Protein AF-A0A1Y4C333-F1 (afdb_monomer)

Foldseek 3Di:
DDDDPDDPPVVVVVVVVVVVVVVVVCVVVCLCQLFLLVLQLLLVVLLCVLLVHDAPPHSVVSSVVSVVLRCVLCVVLVVQLCVFQVVCVVVVVDDPVVSVVSNVQSSLVLLVLQFDLVLLCVLCVVVVHDRDPDPVVSSPDDCVRSRRRSSVSSVVNSVVSSVVSNVVSVVLLVVQVVVCVVVVNPPDRSSVVSSVVSVVVCVVVVVVVVVSVVSSVSSD

pLDDT: mean 90.41, std 11.54, range [36.75, 97.81]

Secondary structure (DSSP, 8-state):
------TTTHHHHHHHHHHHHHHHHHHHHHHHHHSTHHHHHHHHHHHHHHTT-SSSS-HHHHHHHHHHHHHHHHHHHHHHHIIIIIHHHHTTSS-HHHHHHHHHHHHHHHHHHTS-HHHHHHHHHHTTPPPPSSHHHHHHS-HHHHHHHHHHHHHHHHHHHHHHHHHHHHHHHHHHHHHHHHTT-TTS-HHHHHHHHHHHHHHHTTHHHHHHHHHHHTT-

Structure (mmCIF, N/CA/C/O backbone):
data_AF-A0A1Y4C333-F1
#
_entry.id   AF-A0A1Y4C333-F1
#
loop_
_atom_site.group_PDB
_atom_site.id
_atom_site.type_symbol
_atom_site.label_atom_id
_atom_site.label_alt_id
_atom_site.label_comp_id
_atom_site.label_asym_id
_atom_site.label_entity_id
_atom_site.label_seq_id
_atom_site.pdbx_PDB_ins_code
_atom_site.Cartn_x
_atom_site.Cartn_y
_atom_site.Cartn_z
_atom_site.occupancy
_atom_site.B_iso_or_equiv
_atom_site.auth_seq_id
_atom_site.auth_comp_id
_atom_site.auth_asym_id
_atom_site.auth_atom_id
_atom_site.pdbx_PDB_model_num
ATOM 1 N N . MET A 1 1 ? -59.536 -2.301 6.026 1.00 41.16 1 MET A N 1
ATOM 2 C CA . MET A 1 1 ? -58.878 -3.499 5.491 1.00 41.16 1 MET A CA 1
ATOM 3 C C . MET A 1 1 ? -57.379 -3.320 5.481 1.00 41.16 1 MET A C 1
ATOM 5 O O . MET A 1 1 ? -56.803 -2.952 4.475 1.00 41.16 1 MET A O 1
ATOM 9 N N . ASP A 1 2 ? -56.655 -3.530 6.556 1.00 39.84 2 ASP A N 1
ATOM 10 C CA . ASP A 1 2 ? -56.914 -3.598 7.993 1.00 39.84 2 ASP A CA 1
ATOM 11 C C . ASP A 1 2 ? -55.484 -3.550 8.537 1.00 39.84 2 ASP A C 1
ATOM 13 O O . ASP A 1 2 ? -54.606 -4.258 8.062 1.00 39.84 2 ASP A O 1
ATOM 17 N N . ALA A 1 3 ? -55.155 -2.464 9.220 1.00 41.12 3 ALA A N 1
ATOM 18 C CA . ALA A 1 3 ? -55.141 -2.446 10.672 1.00 41.12 3 ALA A CA 1
ATOM 19 C C . ALA A 1 3 ? -53.829 -3.026 11.221 1.00 41.12 3 ALA A C 1
ATOM 21 O O . ALA A 1 3 ? -53.554 -4.213 11.122 1.00 41.12 3 ALA A O 1
ATOM 22 N N . LEU A 1 4 ? -53.088 -2.149 11.901 1.00 43.66 4 LEU A N 1
ATOM 23 C CA . LEU A 1 4 ? -52.385 -2.504 13.131 1.00 43.66 4 LEU A CA 1
ATOM 24 C C . LEU A 1 4 ? -51.290 -3.577 13.003 1.00 43.66 4 LEU A C 1
ATOM 26 O O . LEU A 1 4 ? -51.325 -4.575 13.716 1.00 43.66 4 LEU A O 1
ATOM 30 N N . ILE A 1 5 ? -50.235 -3.307 12.230 1.00 49.34 5 ILE A N 1
ATOM 31 C CA . ILE A 1 5 ? -48.915 -3.868 12.562 1.00 49.34 5 ILE A CA 1
ATOM 32 C C . ILE A 1 5 ? -48.147 -2.818 13.369 1.00 49.34 5 ILE A C 1
ATOM 34 O O . ILE A 1 5 ? -47.397 -1.990 12.877 1.00 49.34 5 ILE A O 1
ATOM 38 N N . ASN A 1 6 ? -48.506 -2.810 14.650 1.00 36.75 6 ASN A N 1
ATOM 39 C CA . ASN A 1 6 ? -47.632 -2.630 15.801 1.00 36.75 6 ASN A CA 1
ATOM 40 C C . ASN A 1 6 ? -46.546 -1.532 15.744 1.00 36.75 6 ASN A C 1
ATOM 42 O O . ASN A 1 6 ? -45.361 -1.758 15.489 1.00 36.75 6 ASN A O 1
ATOM 46 N N . VAL A 1 7 ? -46.982 -0.341 16.145 1.00 46.28 7 VAL A N 1
ATOM 47 C CA . VAL A 1 7 ? -46.183 0.771 16.667 1.00 46.28 7 VAL A CA 1
ATOM 48 C C . VAL A 1 7 ? -45.236 0.265 17.773 1.00 46.28 7 VAL A C 1
ATOM 50 O O . VAL A 1 7 ? -45.689 0.017 18.884 1.00 46.28 7 VAL A O 1
ATOM 53 N N . ASN A 1 8 ? -43.946 0.096 17.432 1.00 44.44 8 ASN A N 1
ATOM 54 C CA . ASN A 1 8 ? -42.726 0.001 18.276 1.00 44.44 8 ASN A CA 1
ATOM 55 C C . ASN A 1 8 ? -41.736 -1.121 17.886 1.00 44.44 8 ASN A C 1
ATOM 57 O O . ASN A 1 8 ? -40.614 -1.111 18.385 1.00 44.44 8 ASN A O 1
ATOM 61 N N . GLY A 1 9 ? -42.086 -2.040 16.974 1.00 51.00 9 GLY A N 1
ATOM 62 C CA . GLY A 1 9 ? -41.196 -3.145 16.553 1.00 51.00 9 GLY A CA 1
ATOM 63 C C . GLY A 1 9 ? -40.468 -2.958 15.209 1.00 51.00 9 GLY A C 1
ATOM 64 O O . GLY A 1 9 ? -39.360 -3.458 15.037 1.00 51.00 9 GLY A 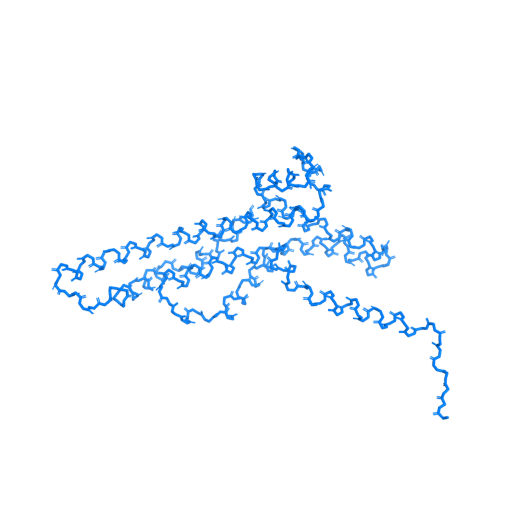O 1
ATOM 65 N N . GLU A 1 10 ? -41.050 -2.214 14.260 1.00 52.84 10 GLU A N 1
ATOM 66 C CA . GLU A 1 10 ? -40.547 -2.122 12.870 1.00 52.84 10 GLU A CA 1
ATOM 67 C C . GLU A 1 10 ? -39.522 -0.997 12.633 1.00 52.84 10 GLU A C 1
ATOM 69 O O . GLU A 1 10 ? -38.657 -1.100 11.757 1.00 52.84 10 GLU A O 1
ATOM 74 N N . ASN A 1 11 ? -39.555 0.068 13.443 1.00 55.22 11 ASN A N 1
ATOM 75 C CA . ASN A 1 11 ? -38.590 1.167 13.323 1.00 55.22 11 ASN A CA 1
ATOM 76 C C . ASN A 1 11 ? -37.166 0.713 13.668 1.00 55.22 11 ASN A C 1
ATOM 78 O O . ASN A 1 11 ? -36.219 1.162 13.031 1.00 55.22 11 ASN A O 1
ATOM 82 N N . VAL A 1 12 ? -37.014 -0.211 14.624 1.00 57.62 12 VAL A N 1
ATOM 83 C CA . VAL A 1 12 ? -35.706 -0.756 15.025 1.00 57.62 12 VAL A CA 1
ATOM 84 C C . VAL A 1 12 ? -35.102 -1.591 13.894 1.00 57.62 12 VAL A C 1
ATOM 86 O O . VAL A 1 12 ? -33.936 -1.401 13.559 1.00 57.62 12 VAL A O 1
ATOM 89 N N . GLN A 1 13 ? -35.902 -2.435 13.233 1.00 72.50 13 GLN A N 1
ATOM 90 C CA . GLN A 1 13 ? -35.437 -3.231 12.091 1.00 72.50 13 GLN A CA 1
ATOM 91 C C . GLN A 1 13 ? -35.080 -2.357 10.885 1.00 72.50 13 GLN A C 1
ATOM 93 O O . GLN A 1 13 ? -34.048 -2.578 10.255 1.00 72.50 13 GLN A O 1
ATOM 98 N N . THR A 1 14 ? -35.871 -1.320 10.592 1.00 80.69 14 THR A N 1
ATOM 99 C CA . THR A 1 14 ? -35.563 -0.393 9.489 1.00 80.69 14 THR A CA 1
ATOM 100 C C . THR A 1 14 ? -34.276 0.391 9.762 1.00 80.69 14 THR A C 1
ATOM 102 O O . THR A 1 14 ? -33.424 0.499 8.880 1.00 80.69 14 THR A O 1
ATOM 105 N N . LEU A 1 15 ? -34.083 0.884 10.993 1.00 80.25 15 LEU A N 1
ATOM 106 C CA . LEU A 1 15 ? -32.857 1.586 11.390 1.00 80.25 15 LEU A CA 1
ATOM 107 C C . LEU A 1 15 ? -31.630 0.662 11.336 1.00 80.25 15 LEU A C 1
ATOM 109 O O . LEU A 1 15 ? -30.565 1.073 10.883 1.00 80.25 15 LEU A O 1
ATOM 113 N N . GLN A 1 16 ? -31.790 -0.597 11.749 1.00 78.31 16 GLN A N 1
ATOM 114 C CA . GLN A 1 16 ? -30.733 -1.606 11.721 1.00 78.31 16 GLN A CA 1
ATOM 115 C C . GLN A 1 16 ? -30.339 -1.979 10.284 1.00 78.31 16 GLN A C 1
ATOM 117 O O . GLN A 1 16 ? -29.150 -2.061 9.980 1.00 78.31 16 GLN A O 1
ATOM 122 N N . ILE A 1 17 ? -31.306 -2.126 9.372 1.00 84.62 17 ILE A N 1
ATOM 123 C CA . ILE A 1 17 ? -31.038 -2.354 7.943 1.00 84.62 17 ILE A CA 1
ATOM 124 C C . ILE A 1 17 ? -30.329 -1.141 7.326 1.00 84.62 17 ILE A C 1
ATOM 126 O O . ILE A 1 17 ? -29.354 -1.310 6.590 1.00 84.62 17 ILE A O 1
ATOM 130 N N . LEU A 1 18 ? -30.759 0.084 7.648 1.00 88.44 18 LEU A N 1
ATOM 131 C CA . LEU A 1 18 ? -30.082 1.307 7.201 1.00 88.44 18 LEU A CA 1
ATOM 132 C C . LEU A 1 18 ? -28.644 1.388 7.728 1.00 88.44 18 LEU A C 1
ATOM 134 O O . LEU A 1 18 ? -27.733 1.767 6.992 1.00 88.44 18 LEU A O 1
ATOM 138 N N . PHE A 1 19 ? -28.416 0.982 8.975 1.00 84.81 19 PHE A N 1
ATOM 139 C CA . PHE A 1 19 ? -27.083 0.943 9.565 1.00 84.81 19 PHE A CA 1
ATOM 140 C C . PHE A 1 19 ? -26.178 -0.088 8.872 1.00 84.81 19 PHE A C 1
ATOM 142 O O . PHE A 1 19 ? -25.071 0.251 8.455 1.00 84.81 19 PHE A O 1
ATOM 149 N N . VAL A 1 20 ? -26.659 -1.321 8.675 1.00 86.12 20 VAL A N 1
ATOM 150 C CA . VAL A 1 20 ? -25.904 -2.393 8.000 1.00 86.12 20 VAL A CA 1
ATOM 151 C C . VAL A 1 20 ? -25.598 -2.032 6.550 1.00 86.12 20 VAL A C 1
ATOM 153 O O . VAL A 1 20 ? -24.468 -2.212 6.099 1.00 86.12 20 VAL A O 1
ATOM 156 N N . THR A 1 21 ? -26.576 -1.491 5.821 1.00 89.06 21 THR A N 1
ATOM 157 C CA . THR A 1 21 ? -26.363 -1.054 4.435 1.00 89.06 21 THR A CA 1
ATOM 158 C C . THR A 1 21 ? -25.337 0.067 4.369 1.00 89.06 21 THR A C 1
ATOM 160 O O . THR A 1 21 ? -24.404 -0.049 3.587 1.00 89.06 21 THR A O 1
ATOM 163 N N . THR A 1 22 ? -25.428 1.078 5.240 1.00 90.12 22 THR A N 1
ATOM 164 C CA . THR A 1 22 ? -24.434 2.163 5.326 1.00 90.12 22 THR A CA 1
ATOM 165 C C . THR A 1 22 ? -23.030 1.629 5.609 1.00 90.12 22 THR A C 1
ATOM 167 O O . THR A 1 22 ? -22.068 2.038 4.956 1.00 90.12 22 THR A O 1
ATOM 170 N N . LEU A 1 23 ? -22.899 0.690 6.550 1.00 87.25 23 LEU A N 1
ATOM 171 C CA . LEU A 1 23 ? -21.615 0.075 6.878 1.00 87.25 23 LEU A CA 1
ATOM 172 C C . LEU A 1 23 ? -21.044 -0.705 5.685 1.00 87.25 23 LEU A C 1
ATOM 174 O O . LEU A 1 23 ? -19.853 -0.600 5.394 1.00 87.25 23 LEU A O 1
ATOM 178 N N . LEU A 1 24 ? -21.898 -1.423 4.950 1.00 90.25 24 LEU A N 1
ATOM 179 C CA . LEU A 1 24 ? -21.513 -2.151 3.743 1.00 90.25 24 LEU A CA 1
ATOM 180 C C . LEU A 1 24 ? -21.033 -1.205 2.630 1.00 90.25 24 LEU A C 1
ATOM 182 O O . LEU A 1 24 ? -20.057 -1.520 1.951 1.00 90.25 24 LEU A O 1
ATOM 186 N N . THR A 1 25 ? -21.651 -0.029 2.467 1.00 93.00 25 THR A N 1
ATOM 187 C CA . THR A 1 25 ? -21.206 0.979 1.487 1.00 93.00 25 THR A CA 1
ATOM 188 C C . THR A 1 25 ? -19.870 1.622 1.860 1.00 93.00 25 THR A C 1
ATOM 190 O O . THR A 1 25 ? -19.120 2.023 0.971 1.00 93.00 25 THR A O 1
ATOM 193 N N . LEU A 1 26 ? -19.559 1.730 3.156 1.00 92.12 26 LEU A N 1
ATOM 194 C CA . LEU A 1 26 ? -18.287 2.271 3.653 1.00 92.12 26 LEU A CA 1
ATOM 195 C C . LEU A 1 26 ? -17.163 1.228 3.691 1.00 92.12 26 LEU A C 1
ATOM 197 O O . LEU A 1 26 ? -15.988 1.587 3.729 1.00 92.12 26 LEU A O 1
ATOM 201 N N . LEU A 1 27 ? -17.484 -0.064 3.649 1.00 91.81 27 LEU A N 1
ATOM 202 C CA . LEU A 1 27 ? -16.494 -1.136 3.738 1.00 91.81 27 LEU A CA 1
ATOM 203 C C . LEU A 1 27 ? -15.380 -1.038 2.680 1.00 91.81 27 LEU A C 1
ATOM 205 O O . LEU A 1 27 ? -14.212 -1.134 3.063 1.00 91.81 27 LEU A O 1
ATOM 209 N N . PRO A 1 28 ? -15.660 -0.777 1.387 1.00 92.88 28 PRO A N 1
ATOM 210 C CA . PRO A 1 28 ? -14.604 -0.640 0.387 1.00 92.88 28 PRO A CA 1
ATOM 211 C C . PRO A 1 28 ? -13.620 0.490 0.704 1.00 92.88 28 PRO A C 1
ATOM 213 O O . PRO A 1 28 ? -12.419 0.327 0.499 1.00 92.88 28 PRO A O 1
ATOM 216 N N . SER A 1 29 ? -14.096 1.622 1.234 1.00 93.94 29 SER A N 1
ATOM 217 C CA . SER A 1 29 ? -13.208 2.734 1.586 1.00 93.94 29 SER A CA 1
ATOM 218 C C . SER A 1 29 ? -12.363 2.410 2.816 1.00 93.94 29 SER A C 1
ATOM 220 O O . SER A 1 29 ? -11.179 2.737 2.830 1.00 93.94 29 SER A O 1
ATOM 222 N N . MET A 1 30 ? -12.919 1.697 3.801 1.00 93.50 30 MET A N 1
ATOM 223 C CA . MET A 1 30 ? -12.153 1.200 4.948 1.00 93.50 30 MET A CA 1
ATOM 224 C C . MET A 1 30 ? -11.054 0.230 4.510 1.00 93.50 30 MET A C 1
ATOM 226 O O . MET A 1 30 ? -9.914 0.384 4.936 1.00 93.50 30 MET A O 1
ATOM 230 N N . VAL A 1 31 ? -11.348 -0.706 3.599 1.00 94.88 31 VAL A N 1
ATOM 231 C CA . VAL A 1 31 ? -10.328 -1.614 3.048 1.00 94.88 31 VAL A CA 1
ATOM 232 C C . VAL A 1 31 ? -9.210 -0.824 2.372 1.00 94.88 31 VAL A C 1
ATOM 234 O O . VAL A 1 31 ? -8.039 -1.087 2.621 1.00 94.88 31 VAL A O 1
ATOM 237 N N . VAL A 1 32 ? -9.539 0.181 1.560 1.00 95.69 32 VAL A N 1
ATOM 238 C CA . VAL A 1 32 ? -8.520 0.991 0.878 1.00 95.69 32 VAL A CA 1
ATOM 239 C C . VAL A 1 32 ? -7.673 1.792 1.875 1.00 95.69 32 VAL A C 1
ATOM 241 O O . VAL A 1 32 ? -6.450 1.826 1.745 1.00 95.69 32 VAL A O 1
ATOM 244 N N . MET A 1 33 ? -8.300 2.421 2.870 1.00 95.50 33 MET A N 1
ATOM 245 C CA . MET A 1 33 ? -7.654 3.433 3.716 1.00 95.50 33 MET A CA 1
ATOM 246 C C . MET A 1 33 ? -7.039 2.884 5.009 1.00 95.50 33 MET A C 1
ATOM 248 O O . MET A 1 33 ? -6.168 3.531 5.576 1.00 95.50 33 MET A O 1
ATOM 252 N N . MET A 1 34 ? -7.492 1.730 5.500 1.00 96.00 34 MET A N 1
ATOM 253 C CA . MET A 1 34 ? -7.102 1.185 6.811 1.00 96.00 34 MET A CA 1
ATOM 254 C C . MET A 1 34 ? -6.336 -0.140 6.706 1.00 96.00 34 MET A C 1
ATOM 256 O O . MET A 1 34 ? -6.137 -0.817 7.710 1.00 96.00 34 MET A O 1
ATOM 260 N N . THR A 1 35 ? -5.932 -0.550 5.500 1.00 96.62 35 THR A N 1
ATOM 261 C CA . THR A 1 35 ? -5.225 -1.822 5.277 1.00 96.62 35 THR A CA 1
ATOM 262 C C . THR A 1 35 ? -4.063 -1.665 4.291 1.00 96.62 35 THR A C 1
ATOM 264 O O . THR A 1 35 ? -3.846 -0.598 3.715 1.00 96.62 35 THR A O 1
ATOM 267 N N . SER A 1 36 ? -3.337 -2.757 4.041 1.00 96.31 36 SER A N 1
ATOM 268 C CA . SER A 1 36 ? -2.240 -2.839 3.065 1.00 96.31 36 SER A CA 1
ATOM 269 C C . SER A 1 36 ? -2.651 -2.657 1.594 1.00 96.31 36 SER A C 1
ATOM 271 O O . SER A 1 36 ? -1.780 -2.533 0.728 1.00 96.31 36 SER A O 1
ATOM 273 N N . PHE A 1 37 ? -3.955 -2.622 1.286 1.00 97.75 37 PHE A N 1
ATOM 274 C CA . PHE A 1 37 ? -4.475 -2.567 -0.086 1.00 97.75 37 PHE A CA 1
ATOM 275 C C . PHE A 1 37 ? -3.872 -1.434 -0.924 1.00 97.75 37 PHE A C 1
ATOM 277 O O . PHE A 1 37 ? -3.465 -1.658 -2.068 1.00 97.75 37 PHE A O 1
ATOM 284 N N . THR A 1 38 ? -3.774 -0.230 -0.348 1.00 96.69 38 THR A N 1
ATOM 285 C CA . THR A 1 38 ? -3.252 0.957 -1.044 1.00 96.69 38 THR A CA 1
ATOM 286 C C . THR A 1 38 ? -1.829 0.740 -1.557 1.00 96.69 38 THR A C 1
ATOM 288 O O . THR A 1 38 ? -1.538 1.073 -2.709 1.00 96.69 38 THR A O 1
ATOM 291 N N . ARG A 1 39 ? -0.953 0.114 -0.759 1.00 96.81 39 ARG A N 1
ATOM 292 C CA . ARG A 1 39 ? 0.428 -0.168 -1.174 1.00 96.81 39 ARG A CA 1
ATOM 293 C C . ARG A 1 39 ? 0.461 -1.096 -2.383 1.00 96.81 39 ARG A C 1
ATOM 295 O O . ARG A 1 39 ? 1.147 -0.808 -3.362 1.00 96.81 39 ARG A O 1
ATOM 302 N N . TYR A 1 40 ? -0.323 -2.171 -2.343 1.00 97.50 40 TYR A N 1
ATOM 303 C CA . TYR A 1 40 ? -0.352 -3.181 -3.400 1.00 97.50 40 TYR A CA 1
ATOM 304 C C . TYR A 1 40 ? -0.870 -2.633 -4.724 1.00 97.50 40 TYR A C 1
ATOM 306 O O . TYR A 1 40 ? -0.177 -2.735 -5.740 1.00 97.50 40 TYR A O 1
ATOM 314 N N . ILE A 1 41 ? -2.047 -2.003 -4.726 1.00 97.19 41 ILE A N 1
ATOM 315 C CA . ILE A 1 41 ? -2.659 -1.542 -5.977 1.00 97.19 41 ILE A CA 1
ATOM 316 C C . ILE A 1 41 ? -1.819 -0.459 -6.667 1.00 97.19 41 ILE A C 1
ATOM 318 O O . ILE A 1 41 ? -1.708 -0.445 -7.899 1.00 97.19 41 ILE A O 1
ATOM 322 N N . ILE A 1 42 ? -1.171 0.414 -5.889 1.00 96.50 42 ILE A N 1
ATOM 323 C CA . ILE A 1 42 ? -0.296 1.459 -6.423 1.00 96.50 42 ILE A CA 1
ATOM 324 C C . ILE A 1 42 ? 0.988 0.846 -6.981 1.00 96.50 42 ILE A C 1
ATOM 326 O O . ILE A 1 42 ? 1.339 1.138 -8.124 1.00 96.50 42 ILE A O 1
ATOM 330 N N . SER A 1 43 ? 1.658 -0.053 -6.250 1.00 96.75 43 SER A N 1
ATOM 331 C CA . SER A 1 43 ? 2.859 -0.731 -6.760 1.00 96.75 43 SER A CA 1
ATOM 332 C C . SER A 1 43 ? 2.580 -1.522 -8.046 1.00 96.75 43 SER A C 1
ATOM 334 O O . SER A 1 43 ? 3.371 -1.457 -8.989 1.00 96.75 43 SER A O 1
ATOM 336 N N . PHE A 1 44 ? 1.431 -2.198 -8.145 1.00 96.25 44 PHE A N 1
ATOM 337 C CA . PHE A 1 44 ? 1.011 -2.886 -9.375 1.00 96.25 44 PHE A CA 1
ATOM 338 C C . PHE A 1 44 ? 0.751 -1.924 -10.532 1.00 96.25 44 PHE A C 1
ATOM 340 O O . PHE A 1 44 ? 1.122 -2.204 -11.675 1.00 96.25 44 PHE A O 1
ATOM 347 N N . SER A 1 45 ? 0.150 -0.771 -10.241 1.00 95.06 45 SER A N 1
ATOM 348 C CA . SER A 1 45 ? -0.101 0.270 -11.239 1.00 95.06 45 SER A CA 1
ATOM 349 C C . SER A 1 45 ? 1.202 0.869 -11.776 1.00 95.06 45 SER A C 1
ATOM 351 O O . SER A 1 45 ? 1.326 1.058 -12.992 1.00 95.06 45 SER A O 1
ATOM 353 N N . PHE A 1 46 ? 2.193 1.097 -10.905 1.00 95.19 46 PHE A N 1
ATOM 354 C CA . PHE A 1 46 ? 3.540 1.504 -11.310 1.00 95.19 46 PHE A CA 1
ATOM 355 C C . PHE A 1 46 ? 4.204 0.441 -12.182 1.00 95.19 46 PHE A C 1
ATOM 357 O O . PHE A 1 46 ? 4.683 0.775 -13.261 1.00 95.19 46 PHE A O 1
ATOM 364 N N . LEU A 1 47 ? 4.174 -0.834 -11.779 1.00 95.12 47 LEU A N 1
ATOM 365 C CA . LEU A 1 47 ? 4.756 -1.923 -12.567 1.00 95.12 47 LEU A CA 1
ATOM 366 C C . LEU A 1 47 ? 4.154 -1.998 -13.981 1.00 95.12 47 LEU A C 1
ATOM 368 O O . LEU A 1 47 ? 4.893 -2.041 -14.965 1.00 95.12 47 LEU A O 1
ATOM 372 N N . ARG A 1 48 ? 2.817 -1.975 -14.095 1.00 94.31 48 ARG A N 1
ATOM 373 C CA . ARG A 1 48 ? 2.119 -2.002 -15.393 1.00 94.31 48 ARG A CA 1
ATOM 374 C C . ARG A 1 48 ? 2.569 -0.849 -16.293 1.00 94.31 48 ARG A C 1
ATOM 376 O O . ARG A 1 48 ? 2.854 -1.059 -17.471 1.00 94.31 48 ARG A O 1
ATOM 383 N N . SER A 1 49 ? 2.667 0.347 -15.715 1.00 92.81 49 SER A N 1
ATOM 384 C CA . SER A 1 49 ? 3.086 1.557 -16.428 1.00 92.81 49 SER A CA 1
ATOM 385 C C . SER A 1 49 ? 4.562 1.494 -16.841 1.00 92.81 49 SER A C 1
ATOM 387 O O . SER A 1 49 ? 4.898 1.851 -17.968 1.00 92.81 49 SER A O 1
ATOM 389 N N . ALA A 1 50 ? 5.438 0.966 -15.981 1.00 92.31 50 ALA A N 1
ATOM 390 C CA . ALA A 1 50 ? 6.873 0.841 -16.239 1.00 92.31 50 ALA A CA 1
ATOM 391 C C . ALA A 1 50 ? 7.189 -0.123 -17.396 1.00 92.31 50 ALA A C 1
ATOM 393 O O . ALA A 1 50 ? 8.057 0.149 -18.236 1.00 92.31 50 ALA A O 1
ATOM 394 N N . MET A 1 51 ? 6.431 -1.222 -17.480 1.00 91.81 51 MET A N 1
ATOM 395 C CA . MET A 1 51 ? 6.517 -2.182 -18.585 1.00 91.81 51 MET A CA 1
ATOM 396 C C . MET A 1 51 ? 6.005 -1.611 -19.918 1.00 91.81 51 MET A C 1
ATOM 398 O O . MET A 1 51 ? 6.256 -2.207 -20.960 1.00 91.81 51 MET A O 1
ATOM 402 N N . GLY A 1 52 ? 5.326 -0.456 -19.913 1.00 88.62 52 GLY A N 1
ATOM 403 C CA . GLY A 1 52 ? 4.754 0.165 -21.113 1.00 88.62 52 GLY A CA 1
ATOM 404 C C . GLY A 1 52 ? 3.433 -0.462 -21.566 1.00 88.62 52 GLY A C 1
ATOM 405 O O . GLY A 1 52 ? 2.994 -0.231 -22.691 1.00 88.62 52 GLY A O 1
ATOM 406 N N . LEU A 1 53 ? 2.784 -1.252 -20.707 1.00 88.12 53 LEU A N 1
ATOM 407 C CA . LEU A 1 53 ? 1.566 -1.969 -21.062 1.00 88.12 53 LEU A CA 1
ATOM 408 C C . LEU A 1 53 ? 0.334 -1.067 -20.920 1.00 88.12 53 LEU A C 1
ATOM 410 O O . LEU A 1 53 ? 0.069 -0.517 -19.855 1.00 88.12 53 LEU A O 1
ATOM 414 N N . GLN A 1 54 ? -0.459 -0.950 -21.988 1.00 81.69 54 GLN A N 1
ATOM 415 C CA . GLN A 1 54 ? -1.622 -0.051 -22.004 1.00 81.69 54 GLN A CA 1
ATOM 416 C C . GLN A 1 54 ? -2.871 -0.654 -21.343 1.00 81.69 54 GLN A C 1
ATOM 418 O O . GLN A 1 54 ? -3.615 0.053 -20.667 1.00 81.69 54 GLN A O 1
ATOM 423 N N . GLN A 1 55 ? -3.118 -1.956 -21.522 1.00 82.81 55 GLN A N 1
ATOM 424 C CA . GLN A 1 55 ? -4.352 -2.604 -21.043 1.00 82.81 55 GLN A CA 1
ATOM 425 C C . GLN A 1 55 ? -4.129 -3.909 -20.275 1.00 82.81 55 GLN A C 1
ATOM 427 O O . GLN A 1 55 ? -4.993 -4.301 -19.495 1.00 82.81 55 GLN A O 1
ATOM 432 N N . ASN A 1 56 ? -2.975 -4.556 -20.442 1.00 88.44 56 ASN A N 1
ATOM 433 C CA . ASN A 1 56 ? -2.657 -5.815 -19.775 1.00 88.44 56 ASN A CA 1
ATOM 434 C C . ASN A 1 56 ? -1.651 -5.593 -18.631 1.00 88.44 56 ASN A C 1
ATOM 436 O O . ASN A 1 56 ? -0.705 -4.838 -18.817 1.00 88.44 56 ASN A O 1
ATOM 440 N N . PRO A 1 57 ? -1.798 -6.251 -17.471 1.00 88.50 57 PRO A N 1
ATOM 441 C CA . PRO A 1 57 ? -3.002 -6.937 -17.003 1.00 88.50 57 PRO A CA 1
ATOM 442 C C . PRO A 1 57 ? -4.186 -5.963 -16.809 1.00 88.50 57 PRO A C 1
ATOM 444 O O . PRO A 1 57 ? -3.958 -4.793 -16.475 1.00 88.50 57 PRO A O 1
ATOM 447 N N . PRO A 1 58 ? -5.443 -6.422 -16.980 1.00 94.12 58 PRO A N 1
ATOM 448 C CA . PRO A 1 58 ? -6.623 -5.596 -16.734 1.00 94.12 58 PRO A CA 1
ATOM 449 C C . PRO A 1 58 ? -6.672 -5.078 -15.292 1.00 94.12 58 PRO A C 1
ATOM 451 O O . PRO A 1 58 ? -6.312 -5.796 -14.359 1.00 94.12 58 PRO A O 1
ATOM 454 N N . ASN A 1 59 ? -7.200 -3.866 -15.084 1.00 92.19 59 ASN A N 1
ATOM 455 C CA . ASN A 1 59 ? -7.284 -3.263 -13.746 1.00 92.19 59 ASN A CA 1
ATOM 456 C C . ASN A 1 59 ? -8.046 -4.149 -12.745 1.00 92.19 59 ASN A C 1
ATOM 458 O O . ASN A 1 59 ? -7.663 -4.250 -11.587 1.00 92.19 59 ASN A O 1
ATOM 462 N N . MET A 1 60 ? -9.083 -4.852 -13.208 1.00 94.81 60 MET A N 1
ATOM 463 C CA . MET A 1 60 ? -9.855 -5.782 -12.381 1.00 94.81 60 MET A CA 1
ATOM 464 C C . MET A 1 60 ? -8.996 -6.926 -11.822 1.00 94.81 60 MET A C 1
ATOM 466 O O . MET A 1 60 ? -9.181 -7.325 -10.676 1.00 94.81 60 MET A O 1
ATOM 470 N N . VAL A 1 61 ? -8.016 -7.408 -12.595 1.00 95.75 61 VAL A N 1
ATOM 471 C CA . VAL A 1 61 ? -7.064 -8.431 -12.138 1.00 95.75 61 VAL A CA 1
ATOM 472 C C . VAL A 1 61 ? -6.121 -7.844 -11.091 1.00 95.75 61 VAL A C 1
ATOM 474 O O . VAL A 1 61 ? -5.900 -8.470 -10.061 1.00 95.75 61 VAL A O 1
ATOM 477 N N . LEU A 1 62 ? -5.612 -6.624 -11.305 1.00 95.25 62 LEU A N 1
ATOM 478 C CA . LEU A 1 62 ? -4.741 -5.950 -10.332 1.00 95.25 62 LEU A CA 1
ATOM 479 C C . LEU A 1 62 ? -5.455 -5.704 -8.997 1.00 95.25 62 LEU A C 1
ATOM 481 O O . LEU A 1 62 ? -4.883 -5.972 -7.944 1.00 95.25 62 LEU A O 1
ATOM 485 N N . VAL A 1 63 ? -6.708 -5.244 -9.044 1.00 96.38 63 VAL A N 1
ATOM 486 C CA . VAL A 1 63 ? -7.551 -5.053 -7.855 1.00 96.38 63 VAL A CA 1
ATOM 487 C C . VAL A 1 63 ? -7.808 -6.384 -7.151 1.00 96.38 63 VAL A C 1
ATOM 489 O O . VAL A 1 63 ? -7.641 -6.463 -5.938 1.00 96.38 63 VAL A O 1
ATOM 492 N N . GLY A 1 64 ? -8.153 -7.441 -7.895 1.00 96.81 64 GLY A N 1
ATOM 493 C CA . GLY A 1 64 ? -8.350 -8.776 -7.329 1.00 96.81 64 GLY A CA 1
ATOM 494 C C . GLY A 1 64 ? -7.098 -9.302 -6.623 1.00 96.81 64 GLY A C 1
ATOM 495 O O . GLY A 1 64 ? -7.176 -9.728 -5.473 1.00 96.81 64 GLY A O 1
ATOM 496 N N . MET A 1 65 ? -5.929 -9.203 -7.264 1.00 96.00 65 MET A N 1
ATOM 497 C CA . MET A 1 65 ? -4.654 -9.595 -6.650 1.00 96.00 65 MET A CA 1
ATOM 498 C C . MET A 1 65 ? -4.342 -8.765 -5.403 1.00 96.00 65 MET A C 1
ATOM 500 O O . MET A 1 65 ? -3.935 -9.327 -4.389 1.00 96.00 65 MET A O 1
ATOM 504 N N . ALA A 1 66 ? -4.561 -7.448 -5.452 1.00 97.38 66 ALA A N 1
ATOM 505 C CA . ALA A 1 66 ? -4.341 -6.575 -4.305 1.00 97.38 66 ALA A CA 1
ATOM 506 C C . ALA A 1 66 ? -5.235 -6.976 -3.123 1.00 97.38 66 ALA A C 1
ATOM 508 O O . ALA A 1 66 ? -4.729 -7.095 -2.014 1.00 97.38 66 ALA A O 1
ATOM 509 N N . LEU A 1 67 ? -6.517 -7.281 -3.359 1.00 97.00 67 LEU A N 1
ATOM 510 C CA . LEU A 1 67 ? -7.428 -7.760 -2.313 1.00 97.00 67 LEU A CA 1
ATOM 511 C C . LEU A 1 67 ? -6.959 -9.077 -1.685 1.00 97.00 67 LEU A C 1
ATOM 513 O O . LEU A 1 67 ? -6.926 -9.181 -0.462 1.00 97.00 67 LEU A O 1
ATOM 517 N N . PHE A 1 68 ? -6.566 -10.071 -2.486 1.00 96.12 68 PHE A N 1
ATOM 518 C CA . PHE A 1 68 ? -6.101 -11.354 -1.945 1.00 96.12 68 PHE A CA 1
ATOM 519 C C . PHE A 1 68 ? -4.799 -11.221 -1.150 1.00 96.12 68 PHE A C 1
ATOM 521 O O . PHE A 1 68 ? -4.673 -11.827 -0.086 1.00 96.12 68 PHE A O 1
ATOM 528 N N . LEU A 1 69 ? -3.853 -10.400 -1.612 1.00 96.31 69 LEU A N 1
ATOM 529 C CA . LEU A 1 69 ? -2.647 -10.111 -0.836 1.00 96.31 69 LEU A CA 1
ATOM 530 C C . LEU A 1 69 ? -2.963 -9.330 0.438 1.00 96.31 69 LEU A C 1
ATOM 532 O O . LEU A 1 69 ? -2.354 -9.586 1.473 1.00 96.31 69 LEU A O 1
ATOM 536 N N . THR A 1 70 ? -3.928 -8.410 0.395 1.00 97.00 70 THR A N 1
ATOM 537 C CA . THR A 1 70 ? -4.400 -7.713 1.593 1.00 97.00 70 THR A CA 1
ATOM 538 C C . THR A 1 70 ? -4.973 -8.691 2.600 1.00 97.00 70 THR A C 1
ATOM 540 O O . THR A 1 70 ? -4.584 -8.625 3.759 1.00 97.00 70 THR A O 1
ATOM 543 N N . LEU A 1 71 ? -5.817 -9.636 2.182 1.00 95.31 71 LEU A N 1
ATOM 544 C CA . LEU A 1 71 ? -6.331 -10.678 3.074 1.00 95.31 71 LEU A CA 1
ATOM 545 C C . LEU A 1 71 ? -5.203 -11.524 3.674 1.00 95.31 71 LEU A C 1
ATOM 547 O O . LEU A 1 71 ? -5.235 -11.821 4.865 1.00 95.31 71 LEU A O 1
ATOM 551 N N . PHE A 1 72 ? -4.184 -11.860 2.880 1.00 94.56 72 PHE A N 1
ATOM 552 C CA . PHE A 1 72 ? -3.027 -12.613 3.361 1.00 94.56 72 PHE A CA 1
ATOM 553 C C . PHE A 1 72 ? -2.244 -11.843 4.436 1.00 94.56 72 PHE A C 1
ATOM 555 O O . PHE A 1 72 ? -1.977 -12.374 5.510 1.00 94.56 72 PHE A O 1
ATOM 562 N N . THR A 1 73 ? -1.930 -10.570 4.186 1.00 95.88 73 THR A N 1
ATOM 563 C CA . THR A 1 73 ? -1.203 -9.709 5.136 1.00 95.88 73 THR A CA 1
ATOM 564 C C . THR A 1 73 ? -2.033 -9.340 6.361 1.00 95.88 73 THR A C 1
ATOM 566 O O . THR A 1 73 ? -1.489 -9.227 7.451 1.00 95.88 73 THR A O 1
ATOM 569 N N . MET A 1 74 ? -3.347 -9.171 6.203 1.00 96.31 74 MET A N 1
ATOM 570 C CA . MET A 1 74 ? -4.259 -8.812 7.292 1.00 96.31 74 MET A CA 1
ATOM 571 C C . MET A 1 74 ? -4.754 -10.024 8.087 1.00 96.31 74 MET A C 1
ATOM 573 O O . MET A 1 74 ? -5.443 -9.839 9.086 1.00 96.31 74 MET A O 1
ATOM 577 N N . SER A 1 75 ? -4.407 -11.254 7.694 1.00 95.56 75 SER A N 1
ATOM 578 C CA . SER A 1 75 ? -4.802 -12.476 8.402 1.00 95.56 75 SER A CA 1
ATOM 579 C C . SER A 1 75 ? -4.576 -12.432 9.926 1.00 95.56 75 SER A C 1
ATOM 581 O O . SER A 1 75 ? -5.510 -12.802 10.640 1.00 95.56 75 SER A O 1
ATOM 583 N N . PRO A 1 76 ? -3.419 -11.985 10.471 1.00 95.06 76 PRO A N 1
ATOM 584 C CA . PRO A 1 76 ? -3.238 -11.897 11.923 1.00 95.06 76 PRO A CA 1
ATOM 585 C C . PRO A 1 76 ? -4.183 -10.879 12.574 1.00 95.06 76 PRO A C 1
ATOM 587 O O . PRO A 1 76 ? -4.770 -11.173 13.610 1.00 95.06 76 PRO A O 1
ATOM 590 N N . VAL A 1 77 ? -4.404 -9.725 11.939 1.00 96.06 77 VAL A N 1
ATOM 591 C CA . VAL A 1 77 ? -5.309 -8.676 12.440 1.00 96.06 77 VAL A CA 1
ATOM 592 C C . VAL A 1 77 ? -6.755 -9.174 12.458 1.00 96.06 77 VAL A C 1
ATOM 594 O O . VAL A 1 77 ? -7.459 -9.016 13.452 1.00 96.06 77 VAL A O 1
ATOM 597 N N . ILE A 1 78 ? -7.193 -9.838 11.383 1.00 95.19 78 ILE A N 1
ATOM 598 C CA . ILE A 1 78 ? -8.529 -10.445 11.293 1.00 95.19 78 ILE A CA 1
ATOM 599 C C . ILE A 1 78 ? -8.700 -11.510 12.381 1.00 95.19 78 ILE A C 1
ATOM 601 O O . ILE A 1 78 ? -9.727 -11.531 13.055 1.00 95.19 78 ILE A O 1
ATOM 605 N N . SER A 1 79 ? -7.685 -12.352 12.596 1.00 96.25 79 SER A N 1
ATOM 606 C CA . SER A 1 79 ? -7.712 -13.375 13.644 1.00 96.25 79 SER A CA 1
ATOM 607 C C . SER A 1 79 ? -7.797 -12.769 15.046 1.00 96.25 79 SER A C 1
ATOM 609 O O . SER A 1 79 ? -8.508 -13.309 15.887 1.00 96.25 79 SER A O 1
ATOM 611 N N . GLN A 1 80 ? -7.107 -11.656 15.310 1.00 95.75 80 GLN A N 1
ATOM 612 C CA . GLN A 1 80 ? -7.203 -10.960 16.595 1.00 95.75 80 GLN A CA 1
ATOM 613 C C . GLN A 1 80 ? -8.586 -10.341 16.801 1.00 95.75 80 GLN A C 1
ATOM 615 O O . GLN A 1 80 ? -9.156 -10.470 17.880 1.00 95.75 80 GLN A O 1
ATOM 620 N N . ILE A 1 81 ? -9.166 -9.707 15.777 1.00 95.56 81 ILE A N 1
ATOM 621 C CA . ILE A 1 81 ? -10.539 -9.181 15.851 1.00 95.56 81 ILE A CA 1
ATOM 622 C C . ILE A 1 81 ? -11.530 -10.320 16.110 1.00 95.56 81 ILE A C 1
ATOM 624 O O . ILE A 1 81 ? -12.468 -10.161 16.894 1.00 95.56 81 ILE A O 1
ATOM 628 N N . GLN A 1 82 ? -11.311 -11.478 15.483 1.00 94.75 82 GLN A N 1
ATOM 629 C CA . GLN A 1 82 ? -12.158 -12.646 15.672 1.00 94.75 82 GLN A CA 1
ATOM 630 C C . GLN A 1 82 ? -12.186 -13.093 17.141 1.00 94.75 82 GLN A C 1
ATOM 632 O O . GLN A 1 82 ? -13.264 -13.206 17.719 1.00 94.75 82 GLN A O 1
ATOM 637 N N . THR A 1 83 ? -11.020 -13.282 17.759 1.00 95.62 83 THR A N 1
ATOM 638 C CA . THR A 1 83 ? -10.919 -13.810 19.130 1.00 95.62 83 THR A CA 1
ATOM 639 C C . THR A 1 83 ? -11.228 -12.770 20.208 1.00 95.62 83 THR A C 1
ATOM 641 O O . THR A 1 83 ? -11.803 -13.098 21.241 1.00 95.62 83 THR A O 1
ATOM 644 N N . THR A 1 84 ? -10.865 -11.501 19.995 1.00 93.94 84 THR A N 1
ATOM 645 C CA . THR A 1 84 ? -11.000 -10.451 21.026 1.00 93.94 84 THR A CA 1
ATOM 646 C C . THR A 1 84 ? -12.343 -9.724 20.999 1.00 93.94 84 THR A C 1
ATOM 648 O O . THR A 1 84 ? -12.770 -9.201 22.034 1.00 93.94 84 THR A O 1
ATOM 651 N N . ALA A 1 85 ? -13.009 -9.682 19.840 1.00 93.81 85 ALA A N 1
ATOM 652 C CA . ALA A 1 85 ? -14.250 -8.938 19.647 1.00 93.81 85 ALA A CA 1
ATOM 653 C C . ALA A 1 85 ? -15.394 -9.823 19.132 1.00 93.81 85 ALA A C 1
ATOM 655 O O . ALA A 1 85 ? -16.455 -9.851 19.748 1.00 93.81 85 ALA A O 1
ATOM 656 N N . TYR A 1 86 ? -15.207 -10.557 18.030 1.00 93.19 86 TYR A N 1
ATOM 657 C CA . TYR A 1 86 ? -16.311 -11.279 17.382 1.00 93.19 86 TYR A CA 1
ATOM 658 C C . TYR A 1 86 ? -16.853 -12.446 18.215 1.00 93.19 86 TYR A C 1
ATOM 660 O O . TYR A 1 86 ? -18.061 -12.521 18.427 1.00 93.19 86 TYR A O 1
ATOM 668 N N . GLU A 1 87 ? -15.985 -13.330 18.708 1.00 94.56 87 GLU A N 1
ATOM 669 C CA . GLU A 1 87 ? -16.391 -14.487 19.517 1.00 94.56 87 GLU A CA 1
ATOM 670 C C . GLU A 1 87 ? -17.121 -14.070 20.810 1.00 94.56 87 GLU A C 1
ATOM 672 O O . GLU A 1 87 ? -18.238 -14.551 21.015 1.00 94.56 87 GLU A O 1
ATOM 677 N N . PRO A 1 88 ? -16.609 -13.114 21.619 1.00 93.62 88 PRO A N 1
ATOM 678 C CA . PRO A 1 88 ? -17.335 -12.617 22.791 1.00 93.62 88 PRO A CA 1
ATOM 679 C C . PRO A 1 88 ? -18.658 -11.922 22.446 1.00 93.62 88 PRO A C 1
ATOM 681 O O . PRO A 1 88 ? -19.611 -11.991 23.217 1.00 93.62 88 PRO A O 1
ATOM 684 N N . TYR A 1 89 ? -18.745 -11.245 21.295 1.00 92.81 89 TYR A N 1
ATOM 685 C CA . TYR A 1 89 ? -19.979 -10.577 20.871 1.00 92.81 89 TYR A CA 1
ATOM 686 C C . TYR A 1 89 ? -21.073 -11.581 20.501 1.00 92.81 89 TYR A C 1
ATOM 688 O O . TYR A 1 89 ? -22.217 -11.426 20.920 1.00 92.81 89 TYR A O 1
ATOM 696 N N . VAL A 1 90 ? -20.725 -12.635 19.754 1.00 93.94 90 VAL A N 1
ATOM 697 C CA . VAL A 1 90 ? -21.672 -13.711 19.411 1.00 93.94 90 VAL A CA 1
ATOM 698 C C . VAL A 1 90 ? -22.055 -14.537 20.643 1.00 93.94 90 VAL A C 1
ATOM 700 O O . VAL A 1 90 ? -23.180 -15.022 20.718 1.00 93.94 90 VAL A O 1
ATOM 703 N N . ALA A 1 91 ? -21.153 -14.663 21.619 1.00 95.19 91 ALA A N 1
ATOM 704 C CA . ALA A 1 91 ? -21.435 -15.272 22.918 1.00 95.19 91 ALA A CA 1
ATOM 705 C C . ALA A 1 91 ? -22.257 -14.370 23.866 1.00 95.19 91 ALA A C 1
ATOM 707 O O . ALA A 1 91 ? -22.529 -14.776 24.993 1.00 95.19 91 ALA A O 1
ATOM 708 N N . GLU A 1 92 ? -22.654 -13.168 23.425 1.00 93.88 92 GLU A N 1
ATOM 709 C CA . GLU A 1 92 ? -23.388 -12.164 24.213 1.00 93.88 92 GLU A CA 1
ATOM 710 C C . GLU A 1 92 ? -22.646 -11.701 25.488 1.00 93.88 92 GLU A C 1
ATOM 712 O O . GLU A 1 92 ? -23.248 -11.153 26.411 1.00 93.88 92 GLU A O 1
ATOM 717 N N . GLU A 1 93 ? -21.321 -11.876 25.540 1.00 93.12 93 GLU A N 1
ATOM 718 C CA . GLU A 1 93 ? -20.474 -11.462 26.668 1.00 93.12 93 GLU A CA 1
ATOM 719 C C . GLU A 1 93 ? -20.146 -9.964 26.636 1.00 93.12 93 GLU A C 1
ATOM 721 O O . GLU A 1 93 ? -19.857 -9.367 27.674 1.00 93.12 93 GLU A O 1
ATOM 726 N N . ILE A 1 94 ? -20.179 -9.355 25.447 1.00 94.00 94 ILE A N 1
ATOM 727 C CA . ILE A 1 94 ? -19.909 -7.929 25.244 1.00 94.00 94 ILE A CA 1
ATOM 728 C C . ILE A 1 94 ? -21.037 -7.248 24.477 1.00 94.00 94 ILE A C 1
ATOM 730 O O . ILE A 1 94 ? -21.726 -7.844 23.650 1.00 94.00 94 ILE A O 1
ATOM 734 N N . THR A 1 95 ? -21.195 -5.950 24.723 1.00 93.19 95 THR A N 1
ATOM 735 C CA . THR A 1 95 ? -22.156 -5.116 23.994 1.00 93.19 95 THR A CA 1
ATOM 736 C C . THR A 1 95 ? -21.657 -4.770 22.588 1.00 93.19 95 THR A C 1
ATOM 738 O O . THR A 1 95 ? -20.475 -4.904 22.273 1.00 93.19 95 THR A O 1
ATOM 741 N N . GLN A 1 96 ? -22.552 -4.267 21.732 1.00 86.44 96 GLN A N 1
ATOM 742 C CA . GLN A 1 96 ? -22.188 -3.805 20.388 1.00 86.44 96 GLN A CA 1
ATOM 743 C C . GLN A 1 96 ? -21.172 -2.646 20.410 1.00 86.44 96 GLN A C 1
ATOM 745 O O . GLN A 1 96 ? -20.283 -2.597 19.560 1.00 86.44 96 GLN A O 1
ATOM 750 N N . ASP A 1 97 ? -21.273 -1.733 21.378 1.00 90.38 97 ASP A N 1
ATOM 751 C CA . ASP A 1 97 ? -20.325 -0.621 21.517 1.00 90.38 97 ASP A CA 1
ATOM 752 C C . ASP A 1 97 ? -18.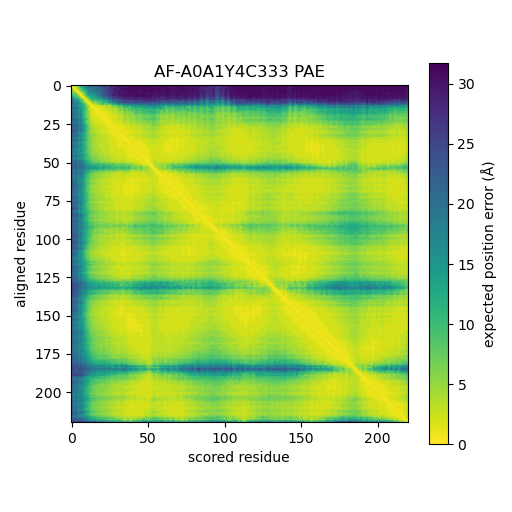935 -1.132 21.907 1.00 90.38 97 ASP A C 1
ATOM 754 O O . ASP A 1 97 ? -17.923 -0.726 21.333 1.00 90.38 97 ASP A O 1
ATOM 758 N N . GLU A 1 98 ? -18.884 -2.096 22.826 1.00 91.88 98 GLU A N 1
ATOM 759 C CA . GLU A 1 98 ? -17.634 -2.719 23.250 1.00 91.88 98 GLU A CA 1
ATOM 760 C C . GLU A 1 98 ? -17.012 -3.586 22.147 1.00 91.88 98 GLU A C 1
ATOM 762 O O . GLU A 1 98 ? -15.793 -3.564 21.970 1.00 91.88 98 GLU A O 1
ATOM 767 N N . PHE A 1 99 ? -17.830 -4.267 21.336 1.00 91.81 99 PHE A N 1
ATOM 768 C CA . PHE A 1 99 ? -17.370 -4.946 20.123 1.00 91.81 99 PHE A CA 1
ATOM 769 C C . PHE A 1 99 ? -16.627 -3.980 19.196 1.00 91.81 99 PHE A C 1
ATOM 771 O O . PHE A 1 99 ? -15.530 -4.294 18.733 1.00 91.81 99 PHE A O 1
ATOM 778 N N . LEU A 1 100 ? -17.189 -2.792 18.948 1.00 90.25 100 LEU A N 1
ATOM 779 C CA . LEU A 1 100 ? -16.558 -1.799 18.082 1.00 90.25 100 LEU A CA 1
ATOM 780 C C . LEU A 1 100 ? -15.248 -1.270 18.669 1.00 90.25 100 LEU A C 1
ATOM 782 O O . LEU A 1 100 ? -14.290 -1.092 17.920 1.00 90.25 100 LEU A O 1
ATOM 786 N N . GLU A 1 101 ? -15.178 -1.021 19.976 1.00 91.88 101 GLU A N 1
ATOM 787 C CA . GLU A 1 101 ? -13.936 -0.569 20.614 1.00 91.88 101 GLU A CA 1
ATOM 788 C C . GLU A 1 101 ? -12.841 -1.641 20.568 1.00 91.88 101 GLU A C 1
ATOM 790 O O . GLU A 1 101 ? -11.711 -1.346 20.167 1.00 91.88 101 GLU A O 1
ATOM 795 N N . ARG A 1 102 ? -13.179 -2.903 20.863 1.00 93.75 102 ARG A N 1
ATOM 796 C CA . ARG A 1 102 ? -12.223 -4.017 20.785 1.00 93.75 102 ARG A CA 1
ATOM 797 C C . ARG A 1 102 ? -11.784 -4.302 19.348 1.00 93.75 102 ARG A C 1
ATOM 799 O O . ARG A 1 102 ? -1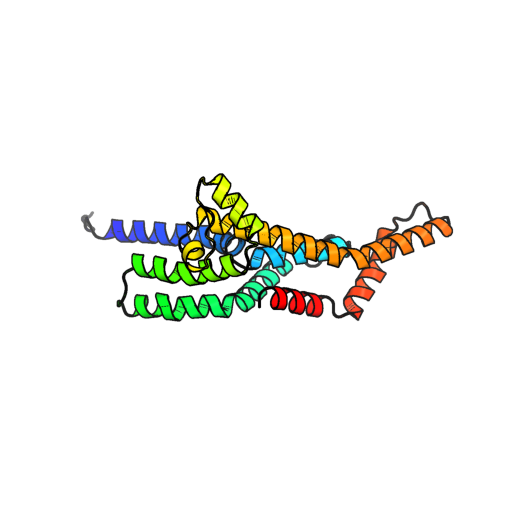0.598 -4.497 19.108 1.00 93.75 102 ARG A O 1
ATOM 806 N N . ALA A 1 103 ? -12.694 -4.246 18.374 1.00 92.81 103 ALA A N 1
ATOM 807 C CA . ALA A 1 103 ? -12.373 -4.481 16.963 1.00 92.81 103 ALA A CA 1
ATOM 808 C C . ALA A 1 103 ? -11.486 -3.382 16.349 1.00 92.81 103 ALA A C 1
ATOM 810 O O . ALA A 1 103 ? -10.715 -3.649 15.425 1.00 92.81 103 ALA A O 1
ATOM 811 N N . LYS A 1 104 ? -11.568 -2.140 16.849 1.00 93.94 104 LYS A N 1
ATOM 812 C CA . LYS A 1 104 ? -10.715 -1.033 16.387 1.00 93.94 104 LYS A CA 1
ATOM 813 C C . LYS A 1 104 ? -9.261 -1.192 16.825 1.00 93.94 104 LYS A C 1
ATOM 815 O O . LYS A 1 104 ? -8.386 -0.724 16.101 1.00 93.94 104 LYS A O 1
ATOM 820 N N . ALA A 1 105 ? -8.991 -1.797 17.982 1.00 94.56 105 ALA A N 1
ATOM 821 C CA . ALA A 1 105 ? -7.644 -1.836 18.550 1.00 94.56 105 ALA A CA 1
ATOM 822 C C . ALA A 1 105 ? -6.619 -2.550 17.636 1.00 94.56 105 ALA A C 1
ATOM 824 O O . ALA A 1 105 ? -5.649 -1.887 17.266 1.00 94.56 105 ALA A O 1
ATOM 825 N N . PRO A 1 106 ? -6.858 -3.782 17.135 1.00 95.56 106 PRO A N 1
ATOM 826 C CA . PRO A 1 106 ? -5.933 -4.448 16.209 1.00 95.56 106 PRO A CA 1
ATOM 827 C C . PRO A 1 106 ? -5.698 -3.670 14.906 1.00 95.56 106 PRO A C 1
ATOM 829 O O . PRO A 1 106 ? -4.603 -3.673 14.348 1.00 95.56 106 PRO A O 1
ATOM 832 N N . LEU A 1 107 ? -6.725 -2.970 14.406 1.00 95.38 107 LEU A N 1
ATOM 833 C CA . LEU A 1 107 ? -6.592 -2.124 13.215 1.00 95.38 107 LEU A CA 1
ATOM 834 C C . LEU A 1 107 ? -5.693 -0.914 13.485 1.00 95.38 107 LEU A C 1
ATOM 836 O O . LEU A 1 107 ? -4.869 -0.561 12.642 1.00 95.38 107 LEU A O 1
ATOM 840 N N . LYS A 1 108 ? -5.859 -0.262 14.643 1.00 95.81 108 LYS A N 1
ATOM 841 C CA . LYS A 1 108 ? -5.023 0.877 15.047 1.00 95.81 108 LYS A CA 1
ATOM 842 C C . LYS A 1 108 ? -3.572 0.458 15.219 1.00 95.81 108 LYS A C 1
ATOM 844 O O . LYS A 1 108 ? -2.710 1.162 14.707 1.00 95.81 108 LYS A O 1
ATOM 849 N N . GLU A 1 109 ? -3.334 -0.672 15.873 1.00 95.62 109 GLU A N 1
ATOM 850 C CA . GLU A 1 109 ? -1.998 -1.240 16.065 1.00 95.62 109 GLU A CA 1
ATOM 851 C C . GLU A 1 109 ? -1.318 -1.480 14.713 1.00 95.62 109 GLU A C 1
ATOM 853 O O . GLU A 1 109 ? -0.298 -0.859 14.422 1.00 95.62 109 GLU A O 1
ATOM 858 N N . PHE A 1 110 ? -1.975 -2.213 13.805 1.00 96.75 110 PHE A N 1
ATOM 859 C CA . PHE A 1 110 ? -1.462 -2.440 12.451 1.00 96.75 110 PHE A CA 1
ATOM 860 C C . PHE A 1 110 ? -1.127 -1.138 11.702 1.00 96.75 110 PHE A C 1
ATOM 862 O O . PHE A 1 110 ? -0.086 -1.040 11.044 1.00 96.75 110 PHE A O 1
ATOM 869 N N . MET A 1 111 ? -2.012 -0.136 11.772 1.00 97.00 111 MET A N 1
ATOM 870 C CA . MET A 1 111 ? -1.782 1.155 11.122 1.00 97.00 111 MET A CA 1
ATOM 871 C C . MET A 1 111 ? -0.597 1.897 11.742 1.00 97.00 111 MET A C 1
ATOM 873 O O . MET A 1 111 ? 0.212 2.450 10.999 1.00 97.00 111 MET A O 1
ATOM 877 N N . LEU A 1 112 ? -0.486 1.925 13.070 1.00 95.81 112 LEU A N 1
ATOM 878 C CA . LEU A 1 112 ? 0.590 2.618 13.779 1.00 95.81 112 LEU A CA 1
ATOM 879 C C . LEU A 1 112 ? 1.949 1.966 13.514 1.00 95.81 112 LEU A C 1
ATOM 881 O O . LEU A 1 112 ? 2.879 2.683 13.152 1.00 95.81 112 LEU A O 1
ATOM 885 N N . ASP A 1 113 ? 2.030 0.635 13.551 1.00 95.00 113 ASP A N 1
ATOM 886 C CA . ASP A 1 113 ? 3.252 -0.122 13.239 1.00 95.00 113 ASP A CA 1
ATOM 887 C C . ASP A 1 113 ? 3.767 0.161 11.822 1.00 95.00 113 ASP A C 1
ATOM 889 O O . ASP A 1 113 ? 4.966 0.142 11.539 1.00 95.00 113 ASP A O 1
ATOM 893 N N . ASN A 1 114 ? 2.846 0.465 10.905 1.00 95.50 114 ASN A N 1
ATOM 894 C CA . ASN A 1 114 ? 3.160 0.760 9.515 1.00 95.50 114 ASN A CA 1
ATOM 895 C C . ASN A 1 114 ? 3.230 2.258 9.190 1.00 95.50 114 ASN A C 1
ATOM 897 O O . ASN A 1 114 ? 3.529 2.605 8.040 1.00 95.50 114 ASN A O 1
ATOM 901 N N . THR A 1 115 ? 3.015 3.140 10.167 1.00 95.81 115 THR A N 1
ATOM 902 C CA . THR A 1 115 ? 3.058 4.597 9.995 1.00 95.81 115 THR A CA 1
ATOM 903 C C . THR A 1 115 ? 4.448 5.140 10.312 1.00 95.81 115 THR A C 1
ATOM 905 O O . THR A 1 115 ? 5.054 4.816 11.327 1.00 95.81 115 THR A O 1
ATOM 908 N N . GLU A 1 116 ? 4.974 6.015 9.454 1.00 94.19 116 GLU A N 1
ATOM 909 C CA . GLU A 1 116 ? 6.204 6.733 9.770 1.00 94.19 116 GLU A CA 1
ATOM 910 C C . GLU A 1 116 ? 5.932 7.789 10.844 1.00 94.19 116 GLU A C 1
ATOM 912 O O . GLU A 1 116 ? 5.005 8.593 10.716 1.00 94.19 116 GLU A O 1
ATOM 917 N N . GLN A 1 117 ? 6.821 7.880 11.837 1.00 92.62 117 GLN A N 1
ATOM 918 C CA . GLN A 1 117 ? 6.731 8.896 12.888 1.00 92.62 117 GLN A CA 1
ATOM 919 C C . GLN A 1 117 ? 6.629 10.316 12.310 1.00 92.62 117 GLN A C 1
ATOM 921 O O . GLN A 1 117 ? 5.885 11.145 12.816 1.00 92.62 117 GLN A O 1
ATOM 926 N N . SER A 1 118 ? 7.327 10.602 11.206 1.00 94.50 118 SER A N 1
ATOM 927 C CA . SER A 1 118 ? 7.273 11.914 10.549 1.00 94.50 118 SER A CA 1
ATOM 928 C C . SER A 1 118 ? 5.858 12.290 10.080 1.00 94.50 118 SER A C 1
ATOM 930 O O . SER A 1 118 ? 5.433 13.431 10.272 1.00 94.50 118 SER A O 1
ATOM 932 N N . ALA A 1 119 ? 5.114 11.329 9.522 1.00 95.44 119 ALA A N 1
ATOM 933 C CA . ALA A 1 119 ? 3.738 11.523 9.082 1.00 95.44 119 ALA A CA 1
ATOM 934 C C . ALA A 1 119 ? 2.799 11.679 10.284 1.00 95.44 119 ALA A C 1
ATOM 936 O O . ALA A 1 119 ? 1.986 12.603 10.302 1.00 95.44 119 ALA A O 1
ATOM 937 N N . LEU A 1 120 ? 2.959 10.840 11.313 1.00 95.00 120 LEU A N 1
ATOM 938 C CA . LEU A 1 120 ? 2.167 10.933 12.540 1.00 95.00 120 LEU A CA 1
ATOM 939 C C . LEU A 1 120 ? 2.333 12.303 13.216 1.00 95.00 120 LE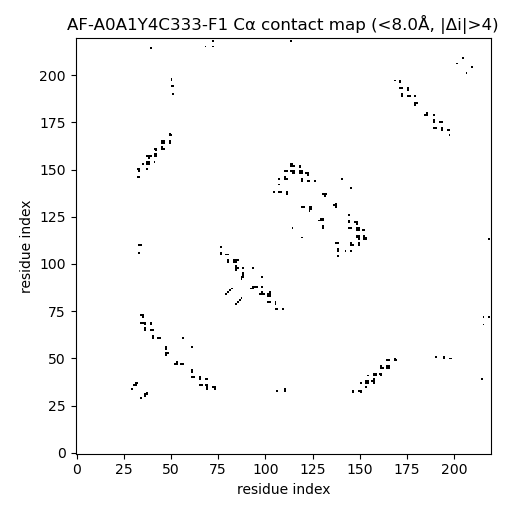U A C 1
ATOM 941 O O . LEU A 1 120 ? 1.345 12.971 13.515 1.00 95.00 120 LEU A O 1
ATOM 945 N N . ASN A 1 121 ? 3.578 12.766 13.368 1.00 94.25 121 ASN A N 1
ATOM 946 C CA . ASN A 1 121 ? 3.902 14.067 13.958 1.00 94.25 121 ASN A CA 1
ATOM 947 C C . ASN A 1 121 ? 3.235 15.215 13.195 1.00 94.25 121 ASN A C 1
ATOM 949 O O . ASN A 1 121 ? 2.684 16.128 13.809 1.00 94.25 121 ASN A O 1
ATOM 953 N N . MET A 1 122 ? 3.265 15.166 11.859 1.00 95.12 122 MET A N 1
ATOM 954 C CA . MET A 1 122 ? 2.639 16.180 11.013 1.00 95.12 122 MET A CA 1
ATOM 955 C C . MET A 1 122 ? 1.133 16.278 11.285 1.00 95.12 122 MET A C 1
ATOM 957 O O . MET A 1 122 ? 0.624 17.377 11.503 1.00 95.12 122 MET A O 1
ATOM 961 N N . PHE A 1 123 ? 0.412 15.153 11.316 1.00 96.19 123 PHE A N 1
ATOM 962 C CA . PHE A 1 123 ? -1.033 15.179 11.564 1.00 96.19 123 PHE A CA 1
ATOM 963 C C . PHE A 1 123 ? -1.392 15.499 13.021 1.00 96.19 123 PHE A C 1
ATOM 965 O O . PHE A 1 123 ? -2.397 16.176 13.242 1.00 96.19 123 PHE A O 1
ATOM 972 N N . CYS A 1 124 ? -0.575 15.104 14.004 1.00 95.12 124 CYS A N 1
ATOM 973 C CA . CYS A 1 124 ? -0.745 15.545 15.393 1.00 95.12 124 CYS A CA 1
ATOM 974 C C . CYS A 1 124 ? -0.624 17.072 15.510 1.00 95.12 124 CYS A C 1
ATOM 976 O O . CYS A 1 124 ? -1.507 17.714 16.078 1.00 95.12 124 CYS A O 1
ATOM 978 N N . GLN A 1 125 ? 0.400 17.668 14.888 1.00 94.19 125 GLN A N 1
ATOM 979 C CA . GLN A 1 125 ? 0.594 19.122 14.867 1.00 94.19 125 GLN A CA 1
ATOM 980 C C . GLN A 1 125 ? -0.569 19.852 14.186 1.00 94.19 125 GLN A C 1
ATOM 982 O O . GLN A 1 125 ? -1.075 20.835 14.725 1.00 94.19 125 GLN A O 1
ATOM 987 N N . LEU A 1 126 ? -1.044 19.349 13.040 1.00 94.62 126 LEU A N 1
ATOM 988 C CA . LEU A 1 126 ? -2.209 19.912 12.344 1.00 94.62 126 LEU A CA 1
ATOM 989 C C . LEU A 1 126 ? -3.494 19.822 13.179 1.00 94.62 126 LEU A C 1
ATOM 991 O O . LEU A 1 126 ? -4.357 20.692 13.074 1.00 94.62 126 LEU A O 1
ATOM 995 N N . ALA A 1 127 ? -3.621 18.789 14.012 1.00 93.88 127 ALA A N 1
ATOM 996 C CA . ALA A 1 127 ? -4.746 18.610 14.923 1.00 93.88 127 ALA A CA 1
ATOM 997 C C . ALA A 1 127 ? -4.592 19.370 16.256 1.00 93.88 127 ALA A C 1
ATOM 999 O O . ALA A 1 127 ? -5.494 19.288 17.093 1.00 93.88 127 ALA A O 1
ATOM 1000 N N . GLY A 1 128 ? -3.475 20.077 16.472 1.00 91.75 128 GLY A N 1
ATOM 1001 C CA . GLY A 1 128 ? -3.164 20.746 17.737 1.00 91.75 128 GLY A CA 1
ATOM 1002 C C . GLY A 1 128 ? -2.980 19.779 18.912 1.00 91.75 128 GLY A C 1
ATOM 1003 O O . GLY A 1 128 ? -3.246 20.155 20.051 1.00 91.75 128 GLY A O 1
ATOM 1004 N N . GLN A 1 129 ? -2.586 18.531 18.642 1.00 88.31 129 GLN A N 1
ATOM 1005 C CA . GLN A 1 129 ? -2.321 17.513 19.658 1.00 88.31 129 GLN A CA 1
ATOM 1006 C C . GLN A 1 129 ? -0.820 17.322 19.862 1.00 88.31 129 GLN A C 1
ATOM 1008 O O . GLN A 1 129 ? -0.028 17.405 18.918 1.00 88.31 129 GLN A O 1
ATOM 1013 N N . GLU A 1 130 ? -0.431 17.035 21.103 1.00 86.31 130 GLU A N 1
ATOM 1014 C CA . GLU A 1 130 ? 0.929 16.600 21.395 1.00 86.31 130 GLU A CA 1
ATOM 1015 C C . GLU A 1 130 ? 1.205 15.267 20.704 1.00 86.31 130 GLU A C 1
ATOM 1017 O O . GLU A 1 130 ? 0.335 14.406 20.577 1.00 86.31 130 GLU A O 1
ATOM 1022 N N . THR A 1 131 ? 2.427 15.123 20.205 1.00 85.69 131 THR A N 1
ATOM 1023 C CA . THR A 1 131 ? 2.860 13.882 19.575 1.00 85.69 131 THR A CA 1
ATOM 1024 C C . THR A 1 131 ? 3.245 12.890 20.669 1.00 85.69 131 THR A C 1
ATOM 1026 O O . THR A 1 131 ? 4.178 13.187 21.418 1.00 85.69 131 THR A O 1
ATOM 1029 N N . PRO A 1 132 ? 2.592 11.719 20.752 1.00 85.50 132 PRO A N 1
ATOM 1030 C CA . PRO A 1 132 ? 2.988 10.689 21.701 1.00 85.50 132 PRO A CA 1
ATOM 1031 C C . PRO A 1 132 ? 4.396 10.176 21.403 1.00 85.50 132 PRO A C 1
ATOM 1033 O O . PRO A 1 132 ? 4.766 9.992 20.239 1.00 85.50 132 PRO A O 1
ATOM 1036 N N . THR A 1 133 ? 5.180 9.949 22.452 1.00 80.81 133 THR A N 1
ATOM 1037 C CA . THR A 1 133 ? 6.524 9.356 22.361 1.00 80.81 133 THR A CA 1
ATOM 1038 C C . THR A 1 133 ? 6.525 7.866 22.689 1.00 80.81 133 THR A C 1
ATOM 1040 O O . THR A 1 133 ? 7.510 7.181 22.417 1.00 80.81 133 THR A O 1
ATOM 1043 N N . ASP A 1 134 ? 5.427 7.367 23.250 1.00 87.06 134 ASP A N 1
ATOM 1044 C CA . ASP A 1 134 ? 5.210 5.993 23.667 1.00 87.06 134 ASP A CA 1
ATOM 1045 C C . ASP A 1 134 ? 4.109 5.302 22.828 1.00 87.06 134 ASP A C 1
ATOM 1047 O O . ASP A 1 134 ? 3.193 5.968 22.327 1.00 87.06 134 ASP A O 1
ATOM 1051 N N . PRO A 1 135 ? 4.171 3.965 22.670 1.00 84.31 135 PRO A N 1
ATOM 1052 C CA . PRO A 1 135 ? 3.163 3.207 21.924 1.00 84.31 135 PRO A CA 1
ATOM 1053 C C . PRO A 1 135 ? 1.744 3.332 22.497 1.00 84.31 135 PRO A C 1
ATOM 1055 O O . PRO A 1 135 ? 0.781 3.435 21.734 1.00 84.31 135 PRO A O 1
ATOM 1058 N N . ASP A 1 136 ? 1.605 3.382 23.824 1.00 87.00 136 ASP A N 1
ATOM 1059 C CA . ASP A 1 136 ? 0.298 3.471 24.488 1.00 87.00 136 ASP A CA 1
ATOM 1060 C C . ASP A 1 136 ? -0.372 4.823 24.201 1.00 87.00 136 ASP A C 1
ATOM 1062 O O . ASP A 1 136 ? -1.548 4.895 23.821 1.00 87.00 136 ASP A O 1
ATOM 1066 N N . GLY A 1 137 ? 0.400 5.908 24.279 1.00 87.19 137 GLY A N 1
ATOM 1067 C CA . GLY A 1 137 ? -0.024 7.237 23.864 1.00 87.19 137 GLY A CA 1
ATOM 1068 C C . GLY A 1 137 ? -0.418 7.290 22.384 1.00 87.19 137 GLY A C 1
ATOM 1069 O O . GLY A 1 137 ? -1.449 7.881 22.051 1.00 87.19 137 GLY A O 1
ATOM 1070 N N . ALA A 1 138 ? 0.320 6.618 21.492 1.00 88.69 138 ALA A N 1
ATOM 1071 C CA . ALA A 1 138 ? -0.041 6.525 20.073 1.00 88.69 138 ALA A CA 1
ATOM 1072 C C . ALA A 1 138 ? -1.372 5.781 19.859 1.00 88.69 138 ALA A C 1
ATOM 1074 O O . ALA A 1 138 ? -2.224 6.231 19.085 1.00 88.69 138 ALA A O 1
ATOM 1075 N N . MET A 1 139 ? -1.604 4.705 20.613 1.00 92.69 139 MET A N 1
ATOM 1076 C CA . MET A 1 139 ? -2.864 3.958 20.614 1.00 92.69 139 MET A CA 1
ATOM 1077 C C . MET A 1 139 ? -4.047 4.759 21.166 1.00 92.69 139 MET A C 1
ATOM 1079 O O . MET A 1 139 ? -5.191 4.445 20.836 1.00 92.69 139 MET A O 1
ATOM 1083 N N . SER A 1 140 ? -3.823 5.829 21.931 1.00 92.19 140 SER A N 1
ATOM 1084 C CA . SER A 1 140 ? -4.894 6.732 22.382 1.00 92.19 140 SER A CA 1
ATOM 1085 C C . SER A 1 140 ? -5.365 7.717 21.300 1.00 92.19 140 SER A C 1
ATOM 1087 O O . SER A 1 140 ? -6.471 8.260 21.388 1.00 92.19 140 SER A O 1
ATOM 1089 N N . LEU A 1 141 ? -4.581 7.913 20.230 1.00 93.38 141 LEU A N 1
ATOM 1090 C CA . LEU A 1 141 ? -4.902 8.885 19.186 1.00 93.38 141 LEU A CA 1
ATOM 1091 C C . LEU A 1 141 ? -6.202 8.524 18.443 1.00 93.38 141 LEU A C 1
ATOM 1093 O O . LEU A 1 141 ? -6.493 7.347 18.191 1.00 93.38 141 LEU A O 1
ATOM 1097 N N . PRO A 1 142 ? -7.007 9.522 18.040 1.00 94.19 142 PRO A N 1
ATOM 1098 C CA . PRO A 1 142 ? -8.223 9.278 17.280 1.00 94.19 142 PRO A CA 1
ATOM 1099 C C . PRO A 1 142 ? -7.904 8.810 15.851 1.00 94.19 142 PRO A C 1
ATOM 1101 O O . PRO A 1 142 ? -6.955 9.277 15.218 1.00 94.19 142 PRO A O 1
ATOM 1104 N N . LEU A 1 143 ? -8.771 7.962 15.283 1.00 94.19 143 LEU A N 1
ATOM 1105 C CA . LEU A 1 143 ? -8.634 7.462 13.903 1.00 94.19 143 LEU A CA 1
ATOM 1106 C C . LEU A 1 143 ? -8.521 8.583 12.858 1.00 94.19 143 LEU A C 1
ATOM 1108 O O . LEU A 1 143 ? -7.851 8.409 11.847 1.00 94.19 143 LEU A O 1
ATOM 1112 N N . ARG A 1 144 ? -9.103 9.761 13.123 1.00 94.81 144 ARG A N 1
ATOM 1113 C CA . ARG A 1 144 ? -8.982 10.947 12.254 1.00 94.81 144 ARG A CA 1
ATOM 1114 C C . ARG A 1 144 ? -7.542 11.456 12.081 1.00 94.81 144 ARG A C 1
ATOM 1116 O O . ARG A 1 144 ? -7.309 12.238 11.172 1.00 94.81 144 ARG A O 1
ATOM 1123 N N . ILE A 1 145 ? -6.615 11.056 12.958 1.00 95.81 145 ILE A N 1
ATOM 1124 C CA . ILE A 1 145 ? -5.176 11.358 12.877 1.00 95.81 145 ILE A CA 1
ATOM 1125 C C . ILE A 1 145 ? -4.419 10.137 12.346 1.00 95.81 145 ILE A C 1
ATOM 1127 O O . ILE A 1 145 ? -3.625 10.266 11.415 1.00 95.81 145 ILE A O 1
ATOM 1131 N N . ILE A 1 146 ? -4.698 8.947 12.886 1.00 96.44 146 ILE A N 1
ATOM 1132 C CA . ILE A 1 146 ? -3.979 7.714 12.522 1.00 96.44 146 ILE A CA 1
ATOM 1133 C C . ILE A 1 146 ? -4.190 7.360 11.048 1.00 96.44 146 ILE A C 1
ATOM 1135 O O . ILE A 1 146 ? -3.219 7.157 10.328 1.00 96.44 146 ILE A O 1
ATOM 1139 N N . VAL A 1 147 ? -5.439 7.344 10.574 1.00 97.06 147 VAL A N 1
ATOM 1140 C CA . VAL A 1 147 ? -5.776 6.936 9.199 1.00 97.06 147 VAL A CA 1
ATOM 1141 C C . VAL A 1 147 ? -5.064 7.796 8.147 1.00 97.06 147 VAL A C 1
ATOM 1143 O O . VAL A 1 147 ? -4.392 7.226 7.289 1.00 97.06 147 VAL A O 1
ATOM 1146 N N . PRO A 1 148 ? -5.135 9.144 8.166 1.00 96.50 148 PRO A N 1
ATOM 1147 C CA . PRO A 1 148 ? -4.423 9.936 7.166 1.00 96.50 148 PRO A CA 1
ATOM 1148 C C . PRO A 1 148 ? -2.892 9.867 7.313 1.00 96.50 148 PRO A C 1
ATOM 1150 O O . PRO A 1 148 ? -2.195 9.928 6.297 1.00 96.50 148 PRO A O 1
ATOM 1153 N N . SER A 1 149 ? -2.360 9.675 8.526 1.00 96.94 149 SER A N 1
ATOM 1154 C CA . SER A 1 149 ? -0.917 9.458 8.747 1.00 96.94 149 SER A CA 1
ATOM 1155 C C . SER A 1 149 ? -0.436 8.153 8.110 1.00 96.94 149 SER A C 1
ATOM 1157 O O . SER A 1 149 ? 0.569 8.131 7.389 1.00 96.94 149 SER A O 1
ATOM 1159 N N . PHE A 1 150 ? -1.199 7.081 8.323 1.00 97.81 150 PHE A N 1
ATOM 1160 C CA . PHE A 1 150 ? -0.968 5.769 7.737 1.00 97.81 150 PHE A CA 1
ATOM 1161 C C . PHE A 1 150 ? -1.047 5.828 6.213 1.00 97.81 150 PHE A C 1
ATOM 1163 O O . PHE A 1 150 ? -0.077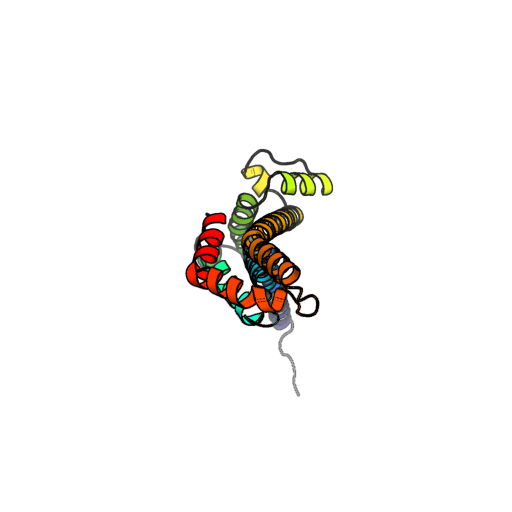 5.492 5.541 1.00 97.81 150 PHE A O 1
ATOM 1170 N N . VAL A 1 151 ? -2.137 6.357 5.649 1.00 97.44 151 VAL A N 1
ATOM 1171 C CA . VAL A 1 151 ? -2.303 6.455 4.188 1.00 97.44 151 VAL A CA 1
ATOM 1172 C C . VAL A 1 151 ? -1.187 7.282 3.552 1.00 97.44 151 VAL A C 1
ATOM 1174 O O . VAL A 1 151 ? -0.655 6.892 2.516 1.00 97.44 151 VAL A O 1
ATOM 1177 N N . THR A 1 152 ? -0.773 8.386 4.178 1.00 97.31 152 THR A N 1
ATOM 1178 C CA . THR A 1 152 ? 0.357 9.195 3.688 1.00 97.31 152 THR A CA 1
ATOM 1179 C C . THR A 1 152 ? 1.656 8.389 3.669 1.00 97.31 152 THR A C 1
ATOM 1181 O O . THR A 1 152 ? 2.415 8.448 2.698 1.00 97.31 152 THR A O 1
ATOM 1184 N N . THR A 1 153 ? 1.892 7.588 4.709 1.00 97.62 153 THR A N 1
ATOM 1185 C CA . THR A 1 153 ? 3.046 6.686 4.777 1.00 97.62 153 THR A CA 1
ATOM 1186 C C . THR A 1 153 ? 2.981 5.604 3.699 1.00 97.62 153 THR A C 1
ATOM 1188 O O . THR A 1 153 ? 3.961 5.377 2.988 1.00 97.62 153 THR A O 1
ATOM 1191 N N . GLU A 1 154 ? 1.826 4.964 3.526 1.00 97.38 154 GLU A N 1
ATOM 1192 C CA . GLU A 1 154 ? 1.625 3.913 2.528 1.00 97.38 154 GLU A CA 1
ATOM 1193 C C . GLU A 1 154 ? 1.783 4.440 1.103 1.00 97.38 154 GLU A C 1
ATOM 1195 O O . GLU A 1 154 ? 2.438 3.795 0.283 1.00 97.38 154 GLU A O 1
ATOM 1200 N N . LEU A 1 155 ? 1.267 5.640 0.816 1.00 97.06 155 LEU A N 1
ATOM 1201 C CA . LEU A 1 155 ? 1.484 6.328 -0.456 1.00 97.06 155 LEU A CA 1
ATOM 1202 C C . LEU A 1 155 ? 2.975 6.557 -0.701 1.00 97.06 155 LEU A C 1
ATOM 1204 O O . LEU A 1 155 ? 3.489 6.177 -1.753 1.00 97.06 155 LEU A O 1
ATOM 1208 N N . LYS A 1 156 ? 3.695 7.117 0.276 1.00 96.69 156 LYS A N 1
ATOM 1209 C CA 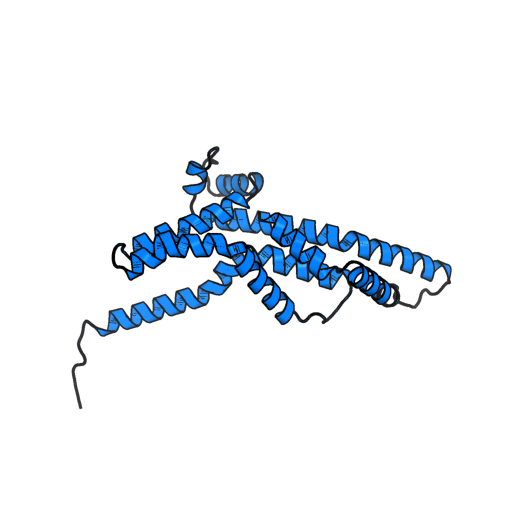. LYS A 1 156 ? 5.141 7.345 0.163 1.00 96.69 156 LYS A CA 1
ATOM 1210 C C . LYS A 1 156 ? 5.892 6.038 -0.114 1.00 96.69 156 LYS A C 1
ATOM 1212 O O . LYS A 1 156 ? 6.659 5.973 -1.076 1.00 96.69 156 LYS A O 1
ATOM 1217 N N . LYS A 1 157 ? 5.637 4.983 0.669 1.00 96.19 157 LYS A N 1
ATOM 1218 C CA . LYS A 1 157 ? 6.249 3.655 0.485 1.00 96.19 157 LYS A CA 1
ATOM 1219 C C . LYS A 1 157 ? 5.939 3.080 -0.899 1.00 96.19 157 LYS A C 1
ATOM 1221 O O . LYS A 1 157 ? 6.850 2.630 -1.594 1.00 96.19 157 LYS A O 1
ATOM 1226 N N . ALA A 1 158 ? 4.683 3.142 -1.337 1.00 96.62 158 ALA A N 1
ATOM 1227 C CA . ALA A 1 158 ? 4.259 2.620 -2.633 1.00 96.62 158 ALA A CA 1
ATOM 1228 C C . ALA A 1 158 ? 4.914 3.353 -3.812 1.00 96.62 158 ALA A C 1
ATOM 1230 O O . ALA A 1 158 ? 5.296 2.712 -4.791 1.00 96.62 158 ALA A O 1
ATOM 1231 N N . PHE A 1 159 ? 5.089 4.674 -3.708 1.00 96.69 159 PHE A N 1
ATOM 1232 C CA . PHE A 1 159 ? 5.791 5.477 -4.711 1.00 96.69 159 PHE A CA 1
ATOM 1233 C C . PHE A 1 159 ? 7.290 5.171 -4.747 1.00 96.69 159 PHE A C 1
ATOM 1235 O O . PHE A 1 159 ? 7.854 5.069 -5.833 1.00 96.69 159 PHE A O 1
ATOM 1242 N N . VAL A 1 160 ? 7.931 4.966 -3.592 1.00 96.38 160 VAL A N 1
ATOM 1243 C CA . VAL A 1 160 ? 9.341 4.541 -3.527 1.00 96.38 160 VAL A CA 1
ATOM 1244 C C . VAL A 1 160 ? 9.525 3.166 -4.176 1.00 96.38 160 VAL A C 1
ATOM 1246 O O . VAL A 1 160 ? 10.417 2.990 -5.005 1.00 96.38 160 VAL A O 1
ATOM 1249 N N . ILE A 1 161 ? 8.642 2.209 -3.873 1.00 95.44 161 ILE A N 1
ATOM 1250 C CA . ILE A 1 161 ? 8.627 0.892 -4.529 1.00 95.44 161 ILE A CA 1
ATOM 1251 C C . ILE A 1 161 ? 8.426 1.055 -6.039 1.00 95.44 161 ILE A C 1
ATOM 1253 O O . ILE A 1 161 ? 9.179 0.487 -6.826 1.00 95.44 161 ILE A O 1
ATOM 1257 N N . GLY A 1 162 ? 7.445 1.863 -6.447 1.00 95.06 162 GLY A N 1
ATOM 1258 C CA . GLY A 1 162 ? 7.173 2.165 -7.849 1.00 95.06 162 GLY A CA 1
ATOM 1259 C C . GLY A 1 16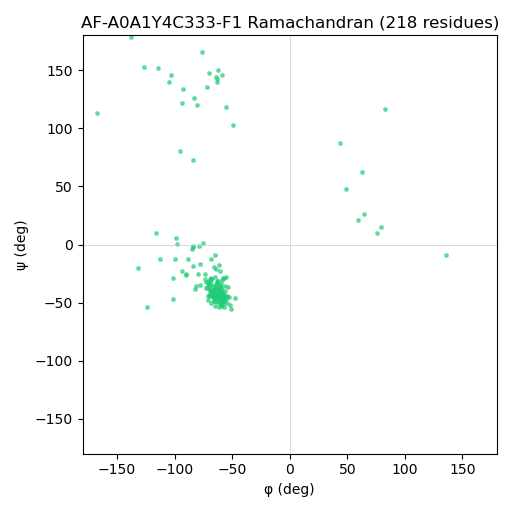2 ? 8.389 2.742 -8.572 1.00 95.06 162 GLY A C 1
ATOM 1260 O O . GLY A 1 162 ? 8.729 2.285 -9.661 1.00 95.06 162 GLY A O 1
ATOM 1261 N N . PHE A 1 163 ? 9.095 3.680 -7.941 1.00 95.69 163 PHE A N 1
ATOM 1262 C CA . PHE A 1 163 ? 10.330 4.251 -8.467 1.00 95.69 163 PHE A CA 1
ATOM 1263 C C . PHE A 1 163 ? 11.413 3.185 -8.663 1.00 95.69 163 PHE A C 1
ATOM 1265 O O . PHE A 1 163 ? 11.984 3.096 -9.749 1.00 95.69 163 PHE A O 1
ATOM 1272 N N . TYR A 1 164 ? 11.655 2.327 -7.667 1.00 95.50 164 TYR A N 1
ATOM 1273 C CA . TYR A 1 164 ? 12.631 1.242 -7.801 1.00 95.50 164 TYR A CA 1
ATOM 1274 C C . TYR A 1 164 ? 12.261 0.237 -8.894 1.00 95.50 164 TYR A C 1
ATOM 1276 O O . TYR A 1 164 ? 13.143 -0.210 -9.627 1.00 95.50 164 TYR A O 1
ATOM 1284 N N . LEU A 1 165 ? 10.971 -0.072 -9.056 1.00 94.94 165 LEU A N 1
ATOM 1285 C CA . LEU A 1 165 ? 10.491 -0.911 -10.157 1.00 94.94 165 LEU A CA 1
ATOM 1286 C C . LEU A 1 165 ? 10.743 -0.266 -11.524 1.00 94.94 165 LEU A C 1
ATOM 1288 O O . LEU A 1 165 ? 11.011 -0.978 -12.485 1.00 94.94 165 LEU A O 1
ATOM 1292 N N . TYR A 1 166 ? 10.696 1.064 -11.621 1.00 94.50 166 TYR A N 1
ATOM 1293 C CA . TYR A 1 166 ? 10.926 1.795 -12.869 1.00 94.50 166 TYR A CA 1
ATOM 1294 C C . TYR A 1 166 ? 12.383 1.757 -13.349 1.00 94.50 166 TYR A C 1
ATOM 1296 O O . TYR A 1 166 ? 12.612 1.732 -14.558 1.00 94.50 166 TYR A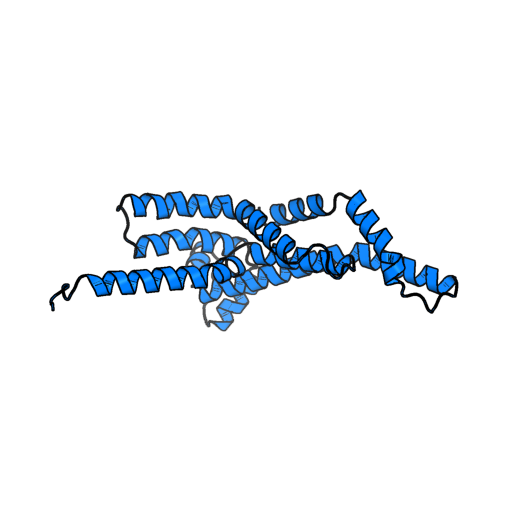 O 1
ATOM 1304 N N . ILE A 1 167 ? 13.364 1.737 -12.438 1.00 96.38 167 ILE A N 1
ATOM 1305 C CA . ILE A 1 167 ? 14.801 1.830 -12.763 1.00 96.38 167 ILE A CA 1
ATOM 1306 C C . ILE A 1 167 ? 15.262 0.828 -13.840 1.00 96.38 167 ILE A C 1
ATOM 1308 O O . ILE A 1 167 ? 15.823 1.277 -14.844 1.00 96.38 167 ILE A O 1
ATOM 1312 N N . PRO A 1 168 ? 15.050 -0.499 -13.703 1.00 95.69 168 PRO A N 1
ATOM 1313 C CA . PRO A 1 168 ? 15.533 -1.454 -14.702 1.00 95.69 168 PRO A CA 1
ATOM 1314 C C . PRO A 1 168 ? 14.882 -1.246 -16.075 1.00 95.69 168 PRO A C 1
ATOM 1316 O O . PRO A 1 168 ? 15.550 -1.355 -17.102 1.00 95.69 168 PRO A O 1
ATOM 1319 N N . PHE A 1 169 ? 13.595 -0.894 -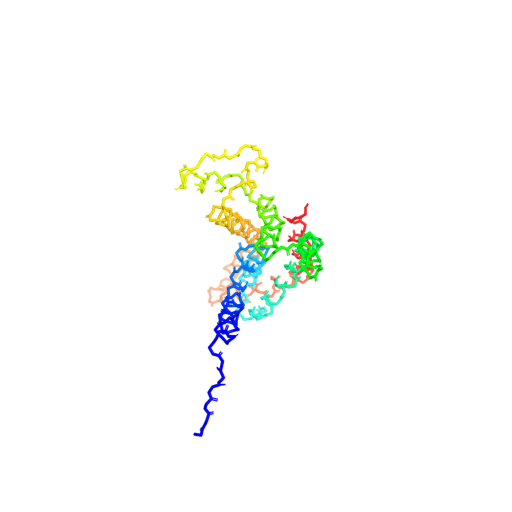16.115 1.00 96.62 169 PHE A N 1
ATOM 1320 C CA . PHE A 1 169 ? 12.879 -0.660 -17.369 1.00 96.62 169 PHE A CA 1
ATOM 1321 C C . PHE A 1 169 ? 13.304 0.643 -18.050 1.00 96.62 169 PHE A C 1
ATOM 1323 O O . PHE A 1 169 ? 13.434 0.674 -19.273 1.00 96.62 169 PHE A O 1
ATOM 1330 N N . LEU A 1 170 ? 13.566 1.694 -17.269 1.00 95.75 170 LEU A N 1
ATOM 1331 C CA . LEU A 1 170 ? 14.095 2.961 -17.771 1.00 95.75 170 LEU A CA 1
ATOM 1332 C C . LEU A 1 170 ? 15.478 2.761 -18.396 1.00 95.75 170 LEU A C 1
ATOM 1334 O O . LEU A 1 170 ? 15.752 3.307 -19.462 1.00 95.75 170 LEU A O 1
ATOM 1338 N N . LEU A 1 171 ? 16.334 1.943 -17.777 1.00 96.94 171 LEU A N 1
ATOM 1339 C CA . LEU A 1 171 ? 17.647 1.620 -18.334 1.00 96.94 171 LEU A CA 1
ATOM 1340 C C . LEU A 1 171 ? 17.514 0.963 -19.714 1.00 96.94 171 LEU A C 1
ATOM 1342 O O . LEU A 1 171 ? 18.202 1.374 -20.648 1.00 96.94 171 LEU A O 1
ATOM 1346 N N . ILE A 1 172 ? 16.588 0.008 -19.871 1.00 96.44 172 ILE A N 1
ATOM 1347 C CA . ILE A 1 172 ? 16.295 -0.600 -21.179 1.00 96.44 172 ILE A CA 1
ATOM 1348 C C . ILE A 1 172 ? 15.848 0.469 -22.184 1.00 96.44 172 ILE A C 1
ATOM 1350 O O . ILE A 1 172 ? 16.341 0.475 -23.311 1.00 96.44 172 ILE A O 1
ATOM 1354 N N . ASP A 1 173 ? 14.960 1.390 -21.796 1.00 95.38 173 ASP A N 1
ATOM 1355 C CA . ASP A 1 173 ? 14.508 2.466 -22.689 1.00 95.38 173 ASP A CA 1
ATOM 1356 C C . ASP A 1 173 ? 15.667 3.344 -23.173 1.00 95.38 173 ASP A C 1
ATOM 1358 O O . ASP A 1 173 ? 15.767 3.620 -24.369 1.00 95.38 173 ASP A O 1
ATOM 1362 N N . VAL A 1 174 ? 16.567 3.752 -22.273 1.00 95.31 174 VAL A N 1
ATOM 1363 C CA . VAL A 1 174 ? 17.726 4.598 -22.608 1.00 95.31 174 VAL A CA 1
ATOM 1364 C C . VAL A 1 174 ? 18.702 3.866 -23.537 1.00 95.31 174 VAL A C 1
ATOM 1366 O O . VAL A 1 174 ? 19.191 4.446 -24.513 1.00 95.31 174 VAL A O 1
ATOM 1369 N N . VAL A 1 175 ? 18.959 2.579 -23.286 1.00 96.06 175 VAL A N 1
ATOM 1370 C CA . VAL A 1 175 ? 19.840 1.758 -24.134 1.00 96.06 175 VAL A CA 1
ATOM 1371 C C . VAL A 1 175 ? 19.234 1.558 -25.525 1.00 96.06 175 VAL A C 1
ATOM 1373 O O . VAL A 1 175 ? 19.910 1.774 -26.528 1.00 96.06 175 VAL A O 1
ATOM 1376 N N . VAL A 1 176 ? 17.947 1.214 -25.614 1.00 94.81 176 VAL A N 1
ATOM 1377 C CA . VAL A 1 176 ? 17.268 1.014 -26.904 1.00 94.81 176 VAL A CA 1
ATOM 1378 C C . VAL A 1 176 ? 17.174 2.324 -27.688 1.00 94.81 176 VAL A C 1
ATOM 1380 O O . VAL A 1 176 ? 17.456 2.340 -28.886 1.00 94.81 176 VAL A O 1
ATOM 1383 N N . ALA A 1 177 ? 16.836 3.436 -27.030 1.00 93.56 177 ALA A N 1
ATOM 1384 C CA . ALA A 1 177 ? 16.757 4.740 -27.681 1.00 93.56 177 ALA A CA 1
ATOM 1385 C C . ALA A 1 177 ? 18.112 5.184 -28.252 1.00 93.56 177 ALA A C 1
ATOM 1387 O O . ALA A 1 177 ? 18.176 5.597 -29.410 1.00 93.56 177 ALA A O 1
ATOM 1388 N N . SER A 1 178 ? 19.199 5.049 -27.484 1.00 93.56 178 SER A N 1
ATOM 1389 C CA . SER A 1 178 ? 20.546 5.403 -27.959 1.00 93.56 178 SER A CA 1
ATOM 1390 C C . SER A 1 178 ? 21.010 4.519 -29.125 1.00 93.56 178 SER A C 1
ATOM 1392 O O . SER A 1 178 ? 21.572 5.035 -30.094 1.00 93.56 178 SER A O 1
ATOM 1394 N N . ALA A 1 179 ? 20.698 3.218 -29.103 1.00 93.31 179 ALA A N 1
ATOM 1395 C CA . ALA A 1 179 ? 20.994 2.308 -30.209 1.00 93.31 179 ALA A CA 1
ATOM 1396 C C . ALA A 1 179 ? 20.208 2.654 -31.491 1.00 93.31 179 ALA A C 1
ATOM 1398 O O . ALA A 1 179 ? 20.786 2.693 -32.578 1.00 93.31 179 ALA A O 1
ATOM 1399 N N . LEU A 1 180 ? 18.906 2.954 -31.382 1.00 91.56 180 LEU A N 1
ATOM 1400 C CA . LEU A 1 180 ? 18.075 3.361 -32.526 1.00 91.56 180 LEU A CA 1
ATOM 1401 C C . LEU A 1 180 ? 18.537 4.689 -33.134 1.00 91.56 180 LEU A C 1
ATOM 1403 O O . LEU A 1 180 ? 18.627 4.802 -34.359 1.00 91.56 180 LEU A O 1
ATOM 1407 N N . MET A 1 181 ? 18.879 5.667 -32.287 1.00 90.69 181 MET A N 1
ATOM 1408 C CA . MET A 1 181 ? 19.442 6.944 -32.732 1.00 90.69 181 MET A CA 1
ATOM 1409 C C . MET A 1 181 ? 20.770 6.738 -33.465 1.00 90.69 181 MET A C 1
ATOM 1411 O O . MET A 1 181 ? 20.980 7.340 -34.516 1.00 90.69 181 MET A O 1
ATOM 1415 N N . SER A 1 182 ? 21.626 5.834 -32.978 1.00 91.62 182 SER A N 1
ATOM 1416 C CA . SER A 1 182 ? 22.892 5.493 -33.639 1.00 91.62 182 SER A CA 1
ATOM 1417 C C . SER A 1 182 ? 22.707 4.831 -35.010 1.00 91.62 182 SER A C 1
ATOM 1419 O O . SER A 1 182 ? 23.584 4.957 -35.860 1.00 91.62 182 SER A O 1
ATOM 1421 N N . MET A 1 183 ? 21.591 4.132 -35.239 1.00 91.75 183 MET A N 1
ATOM 1422 C CA . MET A 1 183 ? 21.249 3.535 -36.539 1.00 91.75 183 MET A CA 1
ATOM 1423 C C . MET A 1 183 ? 20.558 4.521 -37.497 1.00 91.75 183 MET A C 1
ATOM 1425 O O . MET A 1 183 ? 20.240 4.153 -38.625 1.00 91.75 183 MET A O 1
ATOM 1429 N N . GLY A 1 184 ? 20.293 5.761 -37.070 1.00 88.62 184 GLY A N 1
ATOM 1430 C CA . GLY A 1 184 ? 19.572 6.757 -37.870 1.00 88.62 184 GLY A CA 1
ATOM 1431 C C . GLY A 1 184 ? 18.057 6.524 -37.958 1.00 88.62 184 GLY A C 1
ATOM 1432 O O . GLY A 1 184 ? 17.374 7.199 -38.729 1.00 88.62 184 GLY A O 1
ATOM 1433 N N . MET A 1 185 ? 17.497 5.603 -37.163 1.00 88.62 185 MET A N 1
ATOM 1434 C CA . MET A 1 185 ? 16.060 5.307 -37.145 1.00 88.62 185 MET A CA 1
ATOM 1435 C C . MET A 1 185 ? 15.300 6.280 -36.234 1.00 88.62 185 MET A C 1
ATOM 1437 O O . MET A 1 185 ? 14.839 5.920 -35.155 1.00 88.62 185 MET A O 1
ATOM 1441 N N . ILE A 1 186 ? 15.151 7.528 -36.684 1.00 79.38 186 ILE A N 1
ATOM 1442 C CA . ILE A 1 186 ? 14.503 8.603 -35.906 1.00 79.38 186 ILE A CA 1
ATOM 1443 C C . ILE A 1 186 ? 12.972 8.425 -35.830 1.00 79.38 186 ILE A C 1
ATOM 1445 O O . ILE A 1 186 ? 12.333 8.899 -34.897 1.00 79.38 186 ILE A O 1
ATOM 1449 N N . MET A 1 187 ? 12.370 7.734 -36.804 1.00 85.06 187 MET A N 1
ATOM 1450 C CA . MET A 1 187 ? 10.909 7.672 -36.968 1.00 85.06 187 MET A CA 1
ATOM 1451 C C . MET A 1 187 ? 10.210 6.555 -36.183 1.00 85.06 187 MET A C 1
ATOM 1453 O O . MET A 1 187 ? 8.986 6.572 -36.080 1.00 85.06 187 MET A O 1
ATOM 1457 N N . LEU A 1 188 ? 10.947 5.587 -35.632 1.00 83.56 188 LEU A N 1
ATOM 1458 C CA . LEU A 1 188 ? 10.362 4.507 -34.838 1.00 83.56 188 LEU A CA 1
ATOM 1459 C C . LEU A 1 188 ? 10.376 4.881 -33.349 1.00 83.56 188 LEU A C 1
ATOM 1461 O O . LEU A 1 188 ? 11.457 5.096 -32.801 1.00 83.56 188 LEU A O 1
ATOM 1465 N N . PRO A 1 189 ? 9.215 4.918 -32.667 1.00 88.06 189 PRO A N 1
ATOM 1466 C CA . PRO A 1 189 ? 9.146 5.121 -31.225 1.00 88.06 189 PRO A CA 1
ATOM 1467 C C . PRO A 1 189 ? 9.991 4.080 -30.469 1.00 88.06 189 PRO A C 1
ATOM 1469 O O . PRO A 1 189 ? 9.669 2.888 -30.529 1.00 88.06 189 PRO A O 1
ATOM 1472 N N . PRO A 1 190 ? 11.028 4.492 -29.711 1.00 86.94 190 PRO A N 1
ATOM 1473 C CA . PRO A 1 190 ? 11.899 3.556 -28.996 1.00 86.94 190 PRO A CA 1
ATOM 1474 C C . PRO A 1 190 ? 11.158 2.635 -28.021 1.00 86.94 190 PRO A C 1
ATOM 1476 O O . PRO A 1 190 ? 11.560 1.490 -27.826 1.00 86.94 190 PRO A O 1
ATOM 1479 N N . SER A 1 191 ? 10.035 3.101 -27.467 1.00 88.62 191 SER A N 1
ATOM 1480 C CA . SER A 1 191 ? 9.184 2.345 -26.543 1.00 88.62 191 SER A CA 1
ATOM 1481 C C . SER A 1 191 ? 8.563 1.086 -27.155 1.00 88.62 191 SER A C 1
ATOM 1483 O O . SER A 1 191 ? 8.364 0.096 -26.452 1.00 88.62 191 SER A O 1
ATOM 1485 N N . MET A 1 192 ? 8.274 1.085 -28.463 1.00 89.25 192 MET A N 1
ATOM 1486 C CA . MET A 1 192 ? 7.756 -0.111 -29.140 1.00 89.25 192 MET A CA 1
ATOM 1487 C C . MET A 1 192 ? 8.819 -1.203 -29.245 1.00 89.25 192 MET A C 1
ATOM 1489 O O . MET A 1 192 ? 8.494 -2.385 -29.166 1.00 89.25 192 MET A O 1
ATOM 1493 N N . ILE A 1 193 ? 10.084 -0.806 -29.393 1.00 92.25 193 ILE A N 1
ATOM 1494 C CA . ILE A 1 193 ? 11.210 -1.735 -29.483 1.00 92.25 193 ILE A CA 1
ATOM 1495 C C . ILE A 1 193 ? 11.651 -2.193 -28.092 1.00 92.25 193 ILE A C 1
ATOM 1497 O O . ILE A 1 193 ? 12.014 -3.353 -27.934 1.00 92.25 193 ILE A O 1
ATOM 1501 N N . SER A 1 194 ? 11.590 -1.331 -27.073 1.00 94.56 194 SER A N 1
ATOM 1502 C CA . SER A 1 194 ? 11.995 -1.688 -25.709 1.00 94.56 194 SER A CA 1
ATOM 1503 C C . SER A 1 194 ? 11.002 -2.612 -24.998 1.00 94.56 194 SER A C 1
ATOM 1505 O O . SER A 1 194 ? 11.426 -3.436 -24.187 1.00 94.56 194 SER A O 1
ATOM 1507 N N . MET A 1 195 ? 9.702 -2.535 -25.315 1.00 93.94 195 MET A N 1
ATOM 1508 C CA . MET A 1 195 ? 8.652 -3.329 -24.657 1.00 93.94 195 MET A CA 1
ATOM 1509 C C . MET A 1 195 ? 8.938 -4.846 -24.610 1.00 93.94 195 MET A C 1
ATOM 1511 O O . MET A 1 195 ? 8.915 -5.406 -23.511 1.00 93.94 195 MET A O 1
ATOM 1515 N N . PRO A 1 196 ? 9.254 -5.534 -25.727 1.00 94.06 196 PRO A N 1
ATOM 1516 C CA . PRO A 1 196 ? 9.602 -6.957 -25.701 1.00 94.06 196 PRO A CA 1
ATOM 1517 C C . PRO A 1 196 ? 10.771 -7.294 -24.765 1.00 94.06 196 PRO A C 1
ATOM 1519 O O . PRO A 1 196 ? 10.704 -8.284 -24.040 1.00 94.06 196 PRO A O 1
ATOM 1522 N N . PHE A 1 197 ? 11.815 -6.458 -24.721 1.00 95.75 197 PHE A N 1
ATOM 1523 C CA . PHE A 1 197 ? 12.962 -6.668 -23.830 1.00 95.75 197 PHE A CA 1
ATOM 1524 C C . PHE A 1 197 ? 12.590 -6.490 -22.359 1.00 95.75 197 PHE A C 1
ATOM 1526 O O . PHE A 1 197 ? 13.037 -7.267 -21.517 1.00 95.75 197 PHE A O 1
ATOM 1533 N N . LYS A 1 198 ? 11.740 -5.505 -22.042 1.00 95.38 198 LYS A N 1
ATOM 1534 C CA . LYS A 1 198 ? 11.218 -5.304 -20.683 1.00 95.38 198 LYS A CA 1
ATOM 1535 C C . LYS A 1 198 ? 10.414 -6.509 -20.208 1.00 95.38 198 LYS A C 1
ATOM 1537 O O . LYS A 1 198 ? 10.610 -6.968 -19.086 1.00 95.38 198 LYS A O 1
ATOM 1542 N N . LEU A 1 199 ? 9.532 -7.025 -21.064 1.00 94.50 199 LEU A N 1
ATOM 1543 C CA . LEU A 1 199 ? 8.734 -8.210 -20.759 1.00 94.50 199 LEU A CA 1
ATOM 1544 C C . LEU A 1 199 ? 9.610 -9.445 -20.576 1.00 94.50 199 LEU A C 1
ATOM 1546 O O . LEU A 1 199 ? 9.409 -10.185 -19.618 1.00 94.50 199 LEU A O 1
ATOM 1550 N N . LEU A 1 200 ? 10.602 -9.637 -21.448 1.00 96.12 200 LEU A N 1
ATOM 1551 C CA . LEU A 1 200 ? 11.550 -10.737 -21.324 1.00 96.12 200 LEU A CA 1
ATOM 1552 C C . LEU A 1 200 ? 12.306 -10.650 -19.998 1.00 96.12 200 LEU A C 1
ATOM 1554 O O . LEU A 1 200 ? 12.292 -11.622 -19.254 1.00 96.12 200 LEU A O 1
ATOM 1558 N N . LEU A 1 201 ? 12.871 -9.485 -19.657 1.00 95.94 201 LEU A N 1
ATOM 1559 C CA . LEU A 1 201 ? 13.544 -9.275 -18.373 1.00 95.94 201 LEU A CA 1
ATOM 1560 C C . LEU A 1 201 ? 12.620 -9.633 -17.201 1.00 95.94 201 LEU A C 1
ATOM 1562 O O . LEU A 1 201 ? 12.999 -10.398 -16.317 1.00 95.94 201 LEU A O 1
ATOM 1566 N N . PHE A 1 202 ? 11.397 -9.105 -17.209 1.00 96.12 202 PHE A N 1
ATOM 1567 C CA . PHE A 1 202 ? 10.444 -9.322 -16.129 1.00 96.12 202 PHE A CA 1
ATOM 1568 C C . PHE A 1 202 ? 10.055 -10.800 -15.970 1.00 96.12 202 PHE A C 1
ATOM 1570 O O . PHE A 1 202 ? 9.989 -11.292 -14.845 1.00 96.12 202 PHE A O 1
ATOM 1577 N N . ILE A 1 203 ? 9.848 -11.520 -17.077 1.00 95.31 203 ILE A N 1
ATOM 1578 C CA . ILE A 1 203 ? 9.546 -12.959 -17.062 1.00 95.31 203 ILE A CA 1
ATOM 1579 C C . ILE A 1 203 ? 10.768 -13.763 -16.606 1.00 95.31 203 ILE A C 1
ATOM 1581 O O . ILE A 1 203 ? 10.626 -14.643 -15.768 1.00 95.31 203 ILE A O 1
ATOM 1585 N N . THR A 1 204 ? 11.974 -13.446 -17.091 1.00 96.50 204 THR A N 1
ATOM 1586 C CA . THR A 1 204 ? 13.202 -14.177 -16.717 1.00 96.50 204 THR A CA 1
ATOM 1587 C C . THR A 1 204 ? 13.568 -14.061 -15.240 1.00 96.50 204 THR A C 1
ATOM 1589 O O . THR A 1 204 ? 14.313 -14.893 -14.733 1.00 96.50 204 THR A O 1
ATOM 1592 N N . LEU A 1 205 ? 13.068 -13.028 -14.560 1.00 95.81 205 LEU A N 1
ATOM 1593 C CA . LEU A 1 205 ? 13.289 -12.794 -13.134 1.00 95.81 205 LEU A CA 1
ATOM 1594 C C . LEU A 1 205 ? 12.125 -13.275 -12.256 1.00 95.81 205 LEU A C 1
ATOM 1596 O O . LEU A 1 205 ? 12.120 -12.970 -11.065 1.00 95.81 205 LEU A O 1
ATOM 1600 N N . ASP A 1 206 ? 11.117 -13.939 -12.831 1.00 95.25 206 ASP A N 1
ATOM 1601 C CA . ASP A 1 206 ? 9.865 -14.272 -12.142 1.00 95.25 206 ASP A CA 1
ATOM 1602 C C . ASP A 1 206 ? 9.265 -13.052 -11.414 1.00 95.25 206 ASP A C 1
ATOM 1604 O O . ASP A 1 206 ? 8.886 -13.091 -10.237 1.00 95.25 206 ASP A O 1
ATOM 1608 N N . GLY A 1 207 ? 9.199 -11.918 -12.120 1.00 94.25 207 GLY A N 1
ATOM 1609 C CA . GLY A 1 207 ? 9.000 -10.602 -11.515 1.00 94.25 207 GLY A CA 1
ATOM 1610 C C . GLY A 1 207 ? 7.722 -10.449 -10.681 1.00 94.25 207 GLY A C 1
ATOM 1611 O O . GLY A 1 207 ? 7.726 -9.698 -9.706 1.00 94.25 207 GLY A O 1
ATOM 1612 N N . TRP A 1 208 ? 6.646 -11.184 -10.997 1.00 94.12 208 TRP A N 1
ATOM 1613 C CA . TRP A 1 208 ? 5.428 -11.202 -10.172 1.00 94.12 208 TRP A CA 1
ATOM 1614 C C . TRP A 1 208 ? 5.673 -11.834 -8.801 1.00 94.12 208 TRP A C 1
ATOM 1616 O O . TRP A 1 208 ? 5.322 -11.241 -7.783 1.00 94.12 208 TRP A O 1
ATOM 1626 N N . GLN A 1 209 ? 6.312 -13.004 -8.763 1.00 94.19 209 GLN A N 1
ATOM 1627 C CA . GLN A 1 209 ? 6.616 -13.703 -7.516 1.00 94.19 209 GLN A CA 1
ATOM 1628 C C . GLN A 1 209 ? 7.596 -12.892 -6.664 1.00 94.19 209 GLN A C 1
ATOM 1630 O O . GLN A 1 209 ? 7.392 -12.747 -5.455 1.00 94.19 209 GLN A O 1
ATOM 1635 N N . LEU A 1 210 ? 8.614 -12.303 -7.300 1.00 94.00 210 LEU A N 1
ATOM 1636 C CA . LEU A 1 210 ? 9.558 -11.414 -6.629 1.00 94.00 210 LEU A CA 1
ATOM 1637 C C . LEU A 1 210 ? 8.845 -10.200 -6.018 1.00 94.00 210 LEU A C 1
ATOM 1639 O O . LEU A 1 210 ? 9.072 -9.881 -4.849 1.00 94.00 210 LEU A O 1
ATOM 1643 N N . LEU A 1 211 ? 7.961 -9.545 -6.778 1.00 94.75 211 LEU A N 1
ATOM 1644 C CA . LEU A 1 211 ? 7.211 -8.389 -6.296 1.00 94.75 211 LEU A CA 1
ATOM 1645 C C . LEU A 1 211 ? 6.320 -8.755 -5.105 1.00 94.75 211 LEU A C 1
ATOM 1647 O O . LEU A 1 211 ? 6.364 -8.067 -4.087 1.00 94.75 211 LEU A O 1
ATOM 1651 N N . PHE A 1 212 ? 5.551 -9.843 -5.198 1.00 94.31 212 PHE A N 1
ATOM 1652 C CA . PHE A 1 212 ? 4.663 -10.275 -4.114 1.00 94.31 212 PHE A CA 1
ATOM 1653 C C . PHE A 1 212 ? 5.444 -10.611 -2.844 1.00 94.31 212 PHE A C 1
ATOM 1655 O O . PHE A 1 212 ? 5.094 -10.132 -1.766 1.00 94.31 212 PHE A O 1
ATOM 1662 N N . SER A 1 213 ? 6.546 -11.356 -2.971 1.00 92.06 213 SER A N 1
ATOM 1663 C CA . SER A 1 213 ? 7.397 -11.700 -1.830 1.00 92.06 213 SER A CA 1
ATOM 1664 C C . SER A 1 213 ? 7.941 -10.456 -1.127 1.00 92.06 213 SER A C 1
ATOM 1666 O O . SER A 1 213 ? 7.926 -10.397 0.100 1.00 92.06 213 SER A O 1
ATOM 1668 N N . ARG A 1 214 ? 8.421 -9.459 -1.883 1.00 92.19 214 ARG A N 1
ATOM 1669 C CA . ARG A 1 214 ? 8.980 -8.222 -1.310 1.00 92.19 214 ARG A CA 1
ATOM 1670 C C . ARG A 1 214 ? 7.915 -7.337 -0.677 1.00 92.19 214 ARG A C 1
ATOM 1672 O O . ARG A 1 214 ? 8.163 -6.744 0.365 1.00 92.19 214 ARG A O 1
ATOM 1679 N N . LEU A 1 215 ? 6.740 -7.268 -1.293 1.00 93.81 215 LEU A N 1
ATOM 1680 C CA . LEU A 1 215 ? 5.611 -6.498 -0.788 1.00 93.81 215 LEU A CA 1
ATOM 1681 C C . LEU A 1 215 ? 5.102 -7.042 0.551 1.00 93.81 215 LEU A C 1
ATOM 1683 O O . LEU A 1 215 ? 4.928 -6.256 1.478 1.00 93.81 215 LEU A O 1
ATOM 1687 N N . ILE A 1 216 ? 4.937 -8.364 0.670 1.00 93.00 216 ILE A N 1
ATOM 1688 C CA . ILE A 1 216 ? 4.504 -9.017 1.917 1.00 93.00 216 ILE A CA 1
ATOM 1689 C C . ILE A 1 216 ? 5.571 -8.867 3.008 1.00 93.00 216 ILE A C 1
ATOM 1691 O O . ILE A 1 216 ? 5.247 -8.500 4.131 1.00 93.00 216 ILE A O 1
ATOM 1695 N N . GLN A 1 217 ? 6.848 -9.097 2.678 1.00 89.69 217 GLN A N 1
ATOM 1696 C CA . GLN A 1 217 ? 7.958 -8.912 3.625 1.00 89.69 217 GLN A CA 1
ATOM 1697 C C . GLN A 1 217 ? 8.080 -7.473 4.134 1.00 89.69 217 GLN A C 1
ATOM 1699 O O . GLN A 1 217 ? 8.653 -7.266 5.187 1.00 89.69 217 GLN A O 1
ATOM 1704 N N . GLY A 1 218 ? 7.568 -6.477 3.406 1.00 85.88 218 GLY A N 1
ATOM 1705 C CA . GLY A 1 218 ? 7.592 -5.082 3.848 1.00 85.88 218 GLY A CA 1
ATOM 1706 C C . GLY A 1 218 ? 6.527 -4.715 4.890 1.00 85.88 218 GLY A C 1
ATOM 1707 O O . GLY A 1 218 ? 6.451 -3.542 5.259 1.00 85.88 218 GLY A O 1
ATOM 1708 N N . PHE A 1 219 ? 5.658 -5.650 5.284 1.00 85.38 219 PHE A N 1
ATOM 1709 C CA . PHE A 1 219 ? 4.652 -5.475 6.344 1.00 85.38 219 PHE A CA 1
ATOM 1710 C C . PHE A 1 219 ? 4.923 -6.335 7.587 1.00 85.38 219 PHE A C 1
ATOM 1712 O O . PHE A 1 219 ? 4.275 -6.110 8.605 1.00 85.38 219 PHE A O 1
ATOM 1719 N N . ASN A 1 220 ? 5.837 -7.304 7.485 1.00 65.81 220 ASN A N 1
ATOM 1720 C CA . ASN A 1 220 ? 6.292 -8.157 8.585 1.00 65.81 220 ASN A CA 1
ATOM 1721 C C . ASN A 1 220 ? 7.637 -7.653 9.111 1.00 65.81 220 ASN A C 1
ATOM 1723 O O . ASN A 1 220 ? 7.917 -7.894 10.301 1.00 65.81 220 ASN A O 1
#

Solvent-accessible surface area (backbone atoms only — not comparable to full-atom values): 11972 Å² total; per-residue (Å²): 143,75,81,83,86,57,96,82,64,57,65,58,54,53,52,48,51,54,50,53,51,52,51,58,71,45,43,64,57,48,48,44,50,65,47,62,28,48,32,44,43,47,30,52,52,35,48,34,54,49,51,68,42,88,63,58,78,46,68,70,55,49,50,50,52,19,52,54,51,28,52,62,71,39,42,66,46,52,51,48,29,39,67,70,12,48,51,39,38,76,67,66,75,42,52,74,70,54,28,53,58,48,43,45,48,50,47,50,51,58,38,52,79,62,29,44,66,72,40,43,44,52,40,24,55,75,68,75,40,83,66,60,92,46,72,69,53,51,70,67,55,55,63,89,41,52,40,60,15,23,41,53,31,35,52,52,52,20,50,53,52,23,50,61,62,31,49,68,40,50,52,45,43,54,53,43,38,54,53,36,54,73,71,67,48,77,87,60,66,44,66,73,67,28,33,64,57,41,50,48,53,39,59,78,61,46,42,68,61,51,48,52,54,54,58,56,58,73,77,108

Mean predicted aligned error: 6.66 Å

Radius of gyration: 24.12 Å; Cα contacts (8 Å, |Δi|>4): 169; chains: 1; bounding box: 82×36×64 Å

Nearest PDB structures (foldseek):
  8wk3-assembly1_G  TM=9.364E-01  e=1.966E-16  Salmonella enterica subsp. enterica serovar Typhimurium str. LT2
  7cgo-assembly1_w  TM=9.274E-01  e=1.538E-15  Salmonella enterica subsp. enterica serovar Typhimurium str. LT2
  6s3r-assembly1_A  TM=9.495E-01  e=2.165E-14  Pseudomonas savastanoi pv. phaseolicola 1448A
  6s3s-assembly1_D  TM=9.505E-01  e=2.387E-14  Vibrio mimicus CAIM 602
  6s3l-assembly1_C  TM=9.584E-01  e=8.122E-14  Vibrio mimicus CAIM 602

Sequence (220 aa):
MDALINVNGENVQTLQILFVTTLLTLLPSMVVMMTSFTRYIISFSFLRSAMGLQQNPPNMVLVGMALFLTLFTMSPVISQIQTTAYEPYVAEEITQDEFLERAKAPLKEFMLDNTEQSALNMFCQLAGQETPTDPDGAMSLPLRIIVPSFVTTELKKAFVIGFYLYIPFLLIDVVVASALMSMGMIMLPPSMISMPFKLLLFITLDGWQLLFSRLIQGFN